Protein AF-A0A920FW35-F1 (afdb_monomer_lite)

Secondary structure (DSSP, 8-state):
--EEEE-TTS-EEEE--HHHHTT--TT-EEEEEEEEEEE-SS-EEEEEEEEEEEP-PPPPBPPP--B---TT-EEEE-TT-B---TTTS---STT-BSEETTEE-SS---B-SS----EEEEEEESSSTT-S-B--TTSEEE-SS-EEEE-TTS-EEEE--STTTTTPPTT------EEEEEE---

Structure (mmCIF, N/CA/C/O backbone):
data_AF-A0A920FW35-F1
#
_entry.id   AF-A0A920FW35-F1
#
loop_
_atom_site.group_PDB
_atom_site.id
_atom_site.type_symbol
_atom_site.label_atom_id
_atom_site.label_alt_id
_atom_site.label_comp_id
_atom_site.label_asym_id
_atom_site.label_entity_id
_atom_site.label_seq_id
_atom_site.pdbx_PDB_ins_code
_atom_site.Cartn_x
_atom_site.Cartn_y
_atom_site.Cartn_z
_atom_site.occupancy
_atom_site.B_iso_or_equiv
_atom_site.auth_seq_id
_atom_site.auth_comp_id
_atom_site.auth_asym_id
_atom_site.auth_atom_id
_atom_site.pdbx_PDB_model_num
ATOM 1 N N . MET A 1 1 ? -18.660 10.412 20.840 1.00 51.03 1 MET A N 1
ATOM 2 C CA . MET A 1 1 ? -19.575 10.617 21.997 1.00 51.03 1 MET A CA 1
ATOM 3 C C . MET A 1 1 ? -20.489 9.409 22.086 1.00 51.03 1 MET A C 1
ATOM 5 O O . MET A 1 1 ? -21.260 9.190 21.166 1.00 51.03 1 MET A O 1
ATOM 9 N N . VAL A 1 2 ? -20.385 8.623 23.153 1.00 64.25 2 VAL A N 1
ATOM 10 C CA . VAL A 1 2 ? -21.121 7.359 23.321 1.00 64.25 2 VAL A CA 1
AT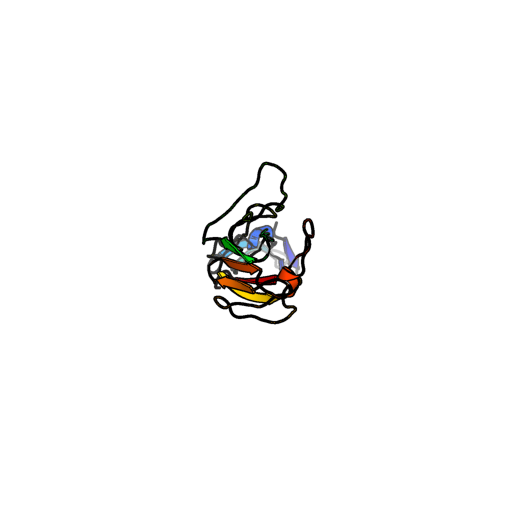OM 11 C C . VAL A 1 2 ? -22.604 7.609 23.641 1.00 64.25 2 VAL A C 1
ATOM 13 O O . VAL A 1 2 ? -22.931 8.583 24.323 1.00 64.25 2 VAL A O 1
ATOM 16 N N . HIS A 1 3 ? -23.507 6.741 23.166 1.00 70.88 3 HIS A N 1
ATOM 17 C CA . HIS A 1 3 ? -24.948 6.821 23.439 1.00 70.88 3 HIS A CA 1
ATOM 18 C C . HIS A 1 3 ? -25.455 5.535 24.117 1.00 70.88 3 HIS A C 1
ATOM 20 O O . HIS A 1 3 ? -25.378 4.452 23.538 1.00 70.88 3 HIS A O 1
ATOM 26 N N . LEU A 1 4 ? -26.007 5.663 25.331 1.00 79.19 4 LEU A N 1
ATOM 27 C CA . LEU A 1 4 ? -26.740 4.601 26.029 1.00 79.19 4 LEU A CA 1
ATOM 28 C C . LEU A 1 4 ? -28.224 4.970 26.086 1.00 79.19 4 LEU A C 1
ATOM 30 O O . LEU A 1 4 ? -28.582 6.033 26.590 1.00 79.19 4 LEU A O 1
ATOM 34 N N . THR A 1 5 ? -29.088 4.060 25.641 1.00 78.88 5 THR A N 1
ATOM 35 C CA . THR A 1 5 ? -30.530 4.111 25.926 1.00 78.88 5 THR A CA 1
ATOM 36 C C . THR A 1 5 ? -30.897 2.921 26.801 1.00 78.88 5 THR A C 1
ATOM 38 O O . THR A 1 5 ? -30.552 1.794 26.453 1.00 78.88 5 THR A O 1
ATOM 41 N N . ILE A 1 6 ? -31.596 3.163 27.915 1.00 80.50 6 ILE A N 1
ATOM 42 C CA . ILE A 1 6 ? -32.137 2.119 28.795 1.00 80.50 6 ILE A CA 1
ATOM 43 C C . ILE A 1 6 ? -33.669 2.203 28.830 1.00 80.50 6 ILE A C 1
ATOM 45 O O . ILE A 1 6 ? -34.242 3.271 29.055 1.00 80.50 6 ILE A O 1
ATOM 49 N N . GLY A 1 7 ? -34.333 1.083 28.561 1.00 81.44 7 GLY A N 1
ATOM 50 C CA . GLY A 1 7 ? -35.778 0.920 28.640 1.00 81.44 7 GLY A CA 1
ATOM 51 C C . GLY A 1 7 ? -36.256 0.725 30.079 1.00 81.44 7 GLY A C 1
ATOM 52 O O . GLY A 1 7 ? -35.508 0.299 30.958 1.00 81.44 7 GLY A O 1
ATOM 53 N N . ALA A 1 8 ? -37.539 1.004 30.327 1.00 80.44 8 ALA A N 1
ATOM 54 C CA . ALA A 1 8 ? -38.163 0.801 31.641 1.00 80.44 8 ALA A CA 1
ATOM 55 C C . ALA A 1 8 ? -38.236 -0.683 32.063 1.00 80.44 8 ALA A C 1
ATOM 57 O O . ALA A 1 8 ? -38.451 -0.982 33.234 1.00 80.44 8 ALA A O 1
ATOM 58 N N . ASP A 1 9 ? -38.053 -1.605 31.116 1.00 84.88 9 ASP A N 1
ATOM 59 C CA . ASP A 1 9 ? -37.945 -3.051 31.324 1.00 84.88 9 ASP A CA 1
ATOM 60 C C . ASP A 1 9 ? -36.500 -3.521 31.588 1.00 84.88 9 ASP A C 1
ATOM 62 O O . ASP A 1 9 ? -36.261 -4.716 31.755 1.00 84.88 9 ASP A O 1
ATOM 66 N N . GLY A 1 10 ? -35.536 -2.594 31.630 1.00 82.00 10 GLY A N 1
ATOM 67 C CA . GLY A 1 10 ? -34.115 -2.884 31.817 1.00 82.00 10 GLY A CA 1
ATOM 68 C C . GLY A 1 10 ? -33.377 -3.296 30.541 1.00 82.00 10 GLY A C 1
ATOM 69 O O . GLY A 1 10 ? -32.178 -3.565 30.607 1.00 82.00 10 GLY A O 1
ATOM 70 N N . SER A 1 11 ? -34.046 -3.328 29.383 1.00 89.31 11 SER A N 1
ATOM 71 C CA . SER A 1 11 ? -33.358 -3.477 28.097 1.00 89.31 11 SER A CA 1
ATOM 72 C C . SER A 1 11 ? -32.442 -2.277 27.843 1.00 89.31 11 SER A C 1
ATOM 74 O O . SER A 1 11 ? -32.759 -1.157 28.241 1.00 89.31 11 SER A O 1
ATOM 76 N N . TYR A 1 12 ? -31.296 -2.480 27.192 1.00 89.38 12 TYR A N 1
ATOM 77 C CA . TYR A 1 12 ? -30.420 -1.373 26.820 1.00 89.38 12 TYR A CA 1
ATOM 78 C C . TYR A 1 12 ? -29.786 -1.572 25.449 1.00 89.38 12 TYR A C 1
ATOM 80 O O . TYR A 1 12 ? -29.559 -2.696 25.001 1.00 89.38 12 TYR A O 1
ATOM 88 N N . THR A 1 13 ? -29.474 -0.455 24.799 1.00 88.69 13 THR A N 1
ATOM 89 C CA . THR A 1 13 ? -28.655 -0.407 23.586 1.00 88.69 13 THR A CA 1
ATOM 90 C C . THR A 1 13 ? -27.461 0.496 23.840 1.00 88.69 13 THR A C 1
ATOM 92 O O . THR A 1 13 ? -27.633 1.642 24.263 1.00 88.69 13 THR A O 1
ATOM 95 N N . TYR A 1 14 ? -26.271 -0.026 23.565 1.00 87.62 14 TYR A N 1
ATOM 96 C CA . TYR A 1 14 ? -25.002 0.681 23.658 1.00 87.62 14 TYR A CA 1
ATOM 97 C C . TYR A 1 14 ? -24.331 0.659 22.287 1.00 87.62 14 TYR A C 1
ATOM 99 O O . TYR A 1 14 ? -24.278 -0.391 21.647 1.00 87.62 14 TYR A O 1
ATOM 107 N N . ALA A 1 15 ? -23.820 1.806 21.854 1.00 85.50 15 ALA A N 1
ATOM 108 C CA . ALA A 1 15 ? -22.980 1.914 20.672 1.00 85.50 15 ALA A CA 1
ATOM 109 C C . ALA A 1 15 ? -21.738 2.733 21.029 1.00 85.50 15 ALA A C 1
ATOM 111 O O . ALA A 1 15 ? -21.856 3.919 21.354 1.00 85.50 15 ALA A O 1
ATOM 112 N N . ALA A 1 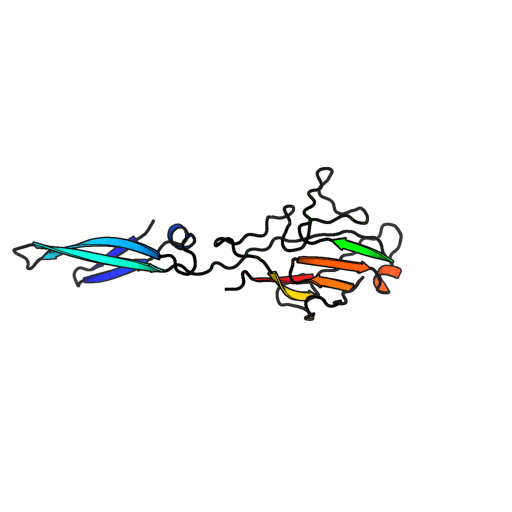16 ? -20.566 2.097 20.967 1.00 82.19 16 ALA A N 1
ATOM 113 C CA . ALA A 1 16 ? -19.301 2.818 20.958 1.00 82.19 16 ALA A CA 1
ATOM 114 C C . ALA A 1 16 ? -19.224 3.652 19.670 1.00 82.19 16 ALA A C 1
ATOM 116 O O . ALA A 1 16 ? -19.694 3.223 18.615 1.00 82.19 16 ALA A O 1
ATOM 117 N N . THR A 1 17 ? -18.672 4.861 19.757 1.00 79.44 17 THR A N 1
ATOM 118 C CA . THR A 1 17 ? -18.375 5.659 18.560 1.00 79.44 17 THR A CA 1
ATOM 119 C C . THR A 1 17 ? -16.981 5.347 18.066 1.00 79.44 17 THR A C 1
ATOM 121 O O . THR A 1 17 ? -16.091 5.232 18.902 1.00 79.44 17 THR A O 1
ATOM 124 N N . GLN A 1 18 ? -16.817 5.314 16.745 1.00 73.69 18 GLN A N 1
ATOM 125 C CA . GLN A 1 18 ? -15.555 5.051 16.054 1.00 73.69 18 GLN A CA 1
ATOM 126 C C . GLN A 1 18 ? -14.404 5.908 16.624 1.00 73.69 18 GLN A C 1
ATOM 128 O O . GLN A 1 18 ? -13.515 5.357 17.252 1.00 73.69 18 GLN A O 1
ATOM 133 N N . ASP A 1 19 ? -14.564 7.237 16.703 1.00 78.00 19 ASP A N 1
ATOM 134 C CA . ASP A 1 19 ? -13.573 8.155 17.313 1.00 78.00 19 ASP A CA 1
ATOM 135 C C . ASP A 1 19 ? -13.090 7.806 18.741 1.00 78.00 19 ASP A C 1
ATOM 137 O O . ASP A 1 19 ? -12.066 8.312 19.190 1.00 78.00 19 ASP A O 1
ATOM 141 N N . ALA A 1 20 ? -13.877 7.050 19.516 1.00 76.62 20 ALA A N 1
ATOM 142 C CA . ALA A 1 20 ? -13.532 6.659 20.886 1.00 76.62 20 ALA A CA 1
ATOM 143 C C . ALA A 1 20 ? -13.032 5.210 20.991 1.00 76.62 20 ALA A C 1
ATOM 145 O O . ALA A 1 20 ? -12.557 4.828 22.058 1.00 76.62 20 ALA A O 1
ATOM 146 N N . ALA A 1 21 ? -13.208 4.418 19.934 1.00 80.31 21 ALA A N 1
ATOM 147 C CA . ALA A 1 21 ? -12.809 3.021 19.860 1.00 80.31 21 ALA A CA 1
ATOM 148 C C . ALA A 1 21 ? -11.552 2.830 19.000 1.00 80.31 21 ALA A C 1
ATOM 150 O O . ALA A 1 21 ? -10.732 2.021 19.399 1.00 80.31 21 ALA A O 1
ATOM 151 N N . ASP A 1 22 ? -11.383 3.594 17.915 1.00 82.38 22 ASP A N 1
ATOM 152 C CA . ASP A 1 22 ? -10.201 3.535 17.034 1.00 82.38 22 ASP A CA 1
ATOM 153 C C . ASP A 1 22 ? -8.880 3.775 17.782 1.00 82.38 22 ASP A C 1
ATOM 155 O O . ASP A 1 22 ? -7.899 3.125 17.479 1.00 82.38 22 ASP A O 1
ATOM 159 N N . PRO A 1 23 ? -8.795 4.642 18.813 1.00 84.31 23 PRO A N 1
ATOM 160 C CA . PRO A 1 23 ? -7.545 4.777 19.562 1.00 84.31 23 PRO A CA 1
ATOM 161 C C . PRO A 1 23 ? -7.252 3.618 20.529 1.00 84.31 23 PRO A C 1
ATOM 163 O O . PRO A 1 23 ? -6.397 3.799 21.391 1.00 84.31 23 PRO A O 1
ATOM 166 N N . LEU A 1 24 ? -8.049 2.540 20.533 1.00 89.81 24 LEU A N 1
ATOM 167 C CA . LEU A 1 24 ? -7.845 1.390 21.413 1.00 89.81 24 LEU A CA 1
ATOM 168 C C . LEU A 1 24 ? -7.244 0.238 20.615 1.00 89.81 24 LEU A C 1
ATOM 170 O O . LEU A 1 24 ? -7.971 -0.507 19.953 1.00 89.81 24 LEU A O 1
ATOM 174 N N . ASP A 1 25 ? -5.952 0.030 20.814 1.00 89.56 25 ASP A N 1
ATOM 175 C CA . ASP A 1 25 ? -5.205 -1.008 20.114 1.00 89.56 25 ASP A CA 1
ATOM 176 C C . ASP A 1 25 ? -5.514 -2.410 20.676 1.00 89.56 25 ASP A C 1
ATOM 178 O O . ASP A 1 25 ? -6.147 -2.594 21.732 1.00 89.56 25 ASP A O 1
ATOM 182 N N . VAL A 1 26 ? -5.028 -3.461 20.008 1.00 87.94 26 VAL A N 1
ATOM 183 C CA . VAL A 1 26 ? -5.178 -4.843 20.496 1.00 87.94 26 VAL A CA 1
ATOM 184 C C . VAL A 1 26 ? -4.641 -5.000 21.923 1.00 87.94 26 VAL A C 1
ATOM 186 O O . VAL A 1 26 ? -3.455 -4.860 22.214 1.00 87.94 26 VAL A O 1
ATOM 189 N N . GLY A 1 27 ? -5.529 -5.410 22.830 1.00 87.31 27 GLY A N 1
ATOM 190 C CA . GLY A 1 27 ? -5.200 -5.620 24.243 1.00 87.31 27 GLY A CA 1
ATOM 191 C C . GLY A 1 27 ? -5.427 -4.390 25.121 1.00 87.31 27 GLY A C 1
ATOM 192 O O . GLY A 1 27 ? -5.398 -4.516 26.350 1.00 87.31 27 GLY A O 1
ATOM 193 N N . GLU A 1 28 ? -5.738 -3.242 24.526 1.00 91.19 28 GLU A N 1
ATOM 194 C CA . GLU A 1 28 ? -6.250 -2.089 25.245 1.00 91.19 28 GLU A CA 1
ATOM 195 C C . GLU A 1 28 ? -7.747 -2.223 25.535 1.00 91.19 28 GLU A C 1
ATOM 197 O O . GLU A 1 28 ? -8.482 -3.041 24.967 1.00 91.19 28 GLU A O 1
ATOM 202 N N . SER A 1 29 ? -8.217 -1.440 26.504 1.00 91.81 29 SER A N 1
ATOM 203 C CA . SER A 1 29 ? -9.645 -1.347 26.776 1.00 91.81 29 SER A CA 1
ATOM 204 C C . SER A 1 29 ? -10.013 -0.020 27.416 1.00 91.81 29 SER A C 1
ATOM 206 O O . SER A 1 29 ? -9.278 0.527 28.240 1.00 91.81 29 SER A O 1
ATOM 208 N N . ALA A 1 30 ? -11.210 0.450 27.089 1.00 91.56 30 ALA A N 1
ATOM 209 C CA . ALA A 1 30 ? -11.870 1.541 27.784 1.00 91.56 30 ALA A CA 1
ATOM 210 C C . ALA A 1 30 ? -13.083 1.009 28.547 1.00 91.56 30 ALA A C 1
ATOM 212 O O . ALA A 1 30 ? -13.598 -0.080 28.291 1.00 91.56 30 ALA A O 1
ATOM 213 N N . THR A 1 31 ? -13.549 1.770 29.531 1.00 91.12 31 THR A N 1
ATOM 214 C CA . THR A 1 31 ? -14.746 1.408 30.286 1.00 91.12 31 THR A CA 1
ATOM 215 C C . THR A 1 31 ? -15.675 2.597 30.403 1.00 91.12 31 THR A C 1
ATOM 217 O O . THR A 1 31 ? -15.282 3.645 30.911 1.00 91.12 31 THR A O 1
ATOM 220 N N . ASP A 1 32 ? -16.931 2.381 30.030 1.00 89.94 32 ASP A N 1
ATOM 221 C CA . ASP A 1 32 ? -18.022 3.295 30.327 1.00 89.94 32 ASP A CA 1
ATOM 222 C C . ASP A 1 32 ? -18.817 2.798 31.532 1.00 89.94 32 ASP A C 1
ATOM 224 O O . ASP A 1 32 ? -19.163 1.617 31.646 1.00 89.94 32 ASP A O 1
ATOM 228 N N . VAL A 1 33 ? -19.134 3.719 32.442 1.00 90.75 33 VAL A N 1
ATOM 229 C CA . VAL A 1 33 ? -19.915 3.426 33.646 1.00 90.75 33 VAL A CA 1
ATOM 230 C C . VAL A 1 33 ? -21.162 4.291 33.663 1.00 90.75 33 VAL A C 1
ATOM 232 O O . VAL A 1 33 ? -21.095 5.517 33.736 1.00 90.75 33 VAL A O 1
ATOM 235 N N . PHE A 1 34 ? -22.313 3.632 33.662 1.00 89.25 34 PHE A N 1
ATOM 236 C CA . PHE A 1 34 ? -23.617 4.272 33.720 1.00 89.25 34 PHE A CA 1
ATOM 237 C C . PHE A 1 34 ? -24.305 3.928 35.035 1.00 89.25 34 PHE A C 1
ATOM 239 O O . PHE A 1 34 ? -24.352 2.768 35.441 1.00 89.25 34 PHE A O 1
ATOM 246 N N . VAL A 1 35 ? -24.869 4.929 35.706 1.00 90.69 35 VAL A N 1
ATOM 247 C CA . VAL A 1 35 ? -25.686 4.723 36.907 1.00 90.69 35 VAL A CA 1
ATOM 248 C C . VAL A 1 35 ? -27.151 4.713 36.491 1.00 90.69 35 VAL A C 1
ATOM 250 O O . VAL A 1 35 ? -27.618 5.669 35.876 1.00 90.69 35 VAL A O 1
ATOM 253 N N . TYR A 1 36 ? -27.882 3.657 36.844 1.00 88.44 36 TYR A N 1
ATOM 254 C CA . TYR A 1 36 ? -29.325 3.568 36.623 1.00 88.44 36 TYR A CA 1
ATOM 255 C C . TYR A 1 36 ? -30.079 3.464 37.949 1.00 88.44 36 TYR A C 1
ATOM 257 O O . TYR A 1 36 ? -29.526 3.074 38.980 1.00 88.44 36 TYR A O 1
ATOM 265 N N . THR A 1 37 ? -31.355 3.848 37.927 1.00 90.69 37 THR A N 1
ATOM 266 C CA . THR A 1 37 ? -32.244 3.837 39.093 1.00 90.69 37 THR A CA 1
ATOM 267 C C . THR A 1 37 ? -33.320 2.773 38.918 1.00 90.69 37 THR A C 1
ATOM 269 O O . THR A 1 37 ? -34.024 2.756 37.913 1.00 90.69 37 THR A O 1
ATOM 272 N N . LEU A 1 38 ? -33.468 1.906 39.916 1.00 89.88 38 LEU A N 1
ATOM 273 C CA . LEU A 1 38 ? -34.565 0.951 40.049 1.00 89.88 38 LEU A CA 1
ATOM 274 C C . LEU A 1 38 ? -35.628 1.533 40.981 1.00 89.88 38 LEU A C 1
ATOM 276 O O . LEU A 1 38 ? -35.286 2.192 41.963 1.00 89.88 38 LEU A O 1
ATOM 280 N N . SER A 1 39 ? -36.903 1.257 40.711 1.00 90.94 39 SER A N 1
ATOM 281 C CA . SER A 1 39 ? -38.011 1.624 41.594 1.00 90.94 39 SER A CA 1
ATOM 282 C C . SER A 1 39 ? -39.047 0.511 41.678 1.00 90.94 39 SER A C 1
ATOM 284 O O . SER A 1 39 ? -39.348 -0.126 40.673 1.00 90.94 39 SER A O 1
ATOM 286 N N . ASP A 1 40 ? -39.626 0.322 42.862 1.00 91.56 40 ASP A N 1
ATOM 287 C CA . ASP A 1 40 ? -40.807 -0.527 43.075 1.00 91.56 40 ASP A CA 1
ATOM 288 C C . ASP A 1 40 ? -42.127 0.275 43.071 1.00 91.56 40 ASP A C 1
ATOM 290 O O . ASP A 1 40 ? -43.184 -0.245 43.425 1.00 91.56 40 ASP A O 1
ATOM 294 N N . GLY A 1 41 ? -42.070 1.557 42.687 1.00 90.50 41 GLY A N 1
ATOM 295 C CA . GLY A 1 41 ? -43.192 2.496 42.741 1.00 90.50 41 GLY A CA 1
ATOM 296 C C . GLY A 1 41 ? -43.336 3.242 44.072 1.00 90.50 41 GLY A C 1
ATOM 297 O O . GLY A 1 41 ? -44.163 4.148 44.164 1.00 90.50 41 GLY A O 1
ATOM 298 N N . THR A 1 42 ? -42.534 2.910 45.089 1.00 93.94 42 THR A N 1
ATOM 299 C CA . THR A 1 42 ? -42.542 3.575 46.405 1.00 93.94 42 THR A CA 1
ATOM 300 C C . THR A 1 42 ? -41.153 4.017 46.859 1.00 93.94 42 THR A C 1
ATOM 302 O O . THR A 1 42 ? -40.994 5.133 47.351 1.00 93.94 42 THR A O 1
ATOM 305 N N . ALA A 1 43 ? -40.142 3.178 46.650 1.00 94.50 43 ALA A N 1
ATOM 306 C CA . ALA A 1 43 ? -38.743 3.449 46.927 1.00 94.50 43 ALA A CA 1
ATOM 307 C C . ALA A 1 43 ? -37.917 3.391 45.635 1.00 94.50 43 ALA A C 1
ATOM 309 O O . ALA A 1 43 ? -38.344 2.847 44.610 1.00 94.50 43 ALA A O 1
ATOM 310 N N . THR A 1 44 ? -36.714 3.960 45.686 1.00 95.31 44 THR A N 1
ATOM 311 C CA . THR A 1 44 ? -35.726 3.885 44.606 1.00 95.31 44 THR A CA 1
ATOM 312 C C . THR A 1 44 ? -34.378 3.432 45.142 1.00 95.31 44 THR A C 1
ATOM 314 O O . THR A 1 44 ? -34.002 3.798 46.254 1.00 95.31 44 THR A O 1
ATOM 317 N N . THR A 1 45 ? -33.618 2.706 44.329 1.00 95.56 45 THR A N 1
ATOM 318 C CA . THR A 1 45 ? -32.203 2.398 44.579 1.00 95.56 45 THR A CA 1
ATOM 319 C C . THR A 1 45 ? -31.404 2.554 43.289 1.00 95.56 45 THR A C 1
ATOM 321 O O . THR A 1 45 ? -31.993 2.582 42.209 1.00 95.56 45 THR A O 1
ATOM 324 N N . THR A 1 46 ? -30.082 2.675 43.371 1.00 94.44 46 THR A N 1
ATOM 325 C CA . THR A 1 46 ? -29.215 2.790 42.191 1.00 94.44 46 THR A CA 1
ATOM 326 C C . THR A 1 46 ? -28.281 1.597 42.048 1.00 94.44 46 THR A C 1
ATOM 328 O O . THR A 1 46 ? -27.910 0.952 43.028 1.00 94.44 46 THR A O 1
ATOM 331 N N . ALA A 1 47 ? -27.898 1.310 40.807 1.00 92.19 47 ALA A N 1
ATOM 332 C CA . ALA A 1 47 ? -26.883 0.325 40.457 1.00 92.19 47 ALA A CA 1
ATOM 333 C C . ALA A 1 47 ? -26.079 0.809 39.240 1.00 92.19 47 ALA A C 1
ATOM 335 O O . ALA A 1 47 ? -26.454 1.780 38.577 1.00 92.19 47 ALA A O 1
ATOM 336 N N . THR A 1 48 ? -24.950 0.155 38.969 1.00 93.38 48 THR A N 1
ATOM 337 C CA . THR A 1 48 ? -24.046 0.507 37.868 1.00 93.38 48 THR A CA 1
ATOM 338 C C . THR A 1 48 ? -24.130 -0.511 36.738 1.00 93.38 48 THR A C 1
ATOM 340 O O . THR A 1 48 ? -24.092 -1.716 36.983 1.00 93.38 48 THR A O 1
ATOM 343 N N . LEU A 1 49 ? -24.200 -0.021 35.503 1.00 90.38 49 LEU A N 1
ATOM 344 C CA . LEU A 1 49 ? -23.933 -0.771 34.283 1.00 90.38 49 LEU A CA 1
ATOM 345 C C . LEU A 1 49 ? -22.534 -0.385 33.798 1.00 90.38 49 LEU A C 1
ATOM 347 O O . LEU A 1 49 ? -22.293 0.770 33.453 1.00 90.38 49 LEU A O 1
ATOM 351 N N . THR A 1 50 ? -21.626 -1.353 33.801 1.00 92.31 50 THR A N 1
ATOM 352 C CA . THR A 1 50 ? -20.256 -1.196 33.310 1.00 92.31 50 THR A CA 1
ATOM 353 C C . THR A 1 50 ? -20.158 -1.855 31.943 1.00 92.31 50 THR A C 1
ATOM 355 O O . THR A 1 50 ? -20.456 -3.042 31.818 1.00 92.31 50 THR A O 1
ATOM 358 N N . ILE A 1 51 ? -19.748 -1.092 30.935 1.00 90.81 51 ILE A N 1
ATOM 359 C CA . ILE A 1 51 ? -19.461 -1.593 29.593 1.00 90.81 51 ILE A CA 1
ATOM 360 C C . ILE A 1 51 ? -17.958 -1.492 29.372 1.00 90.81 51 ILE A C 1
ATOM 362 O O . ILE A 1 51 ? -17.398 -0.406 29.483 1.00 90.81 51 ILE A O 1
ATOM 366 N N . THR A 1 52 ? -17.316 -2.618 29.070 1.00 91.25 52 THR A N 1
ATOM 367 C CA . THR A 1 52 ? -15.905 -2.660 28.675 1.00 91.25 52 THR A CA 1
ATOM 368 C C . THR A 1 52 ? -15.827 -2.707 27.157 1.00 91.25 52 THR A C 1
ATOM 370 O O . THR A 1 52 ? -16.384 -3.612 26.536 1.00 91.25 52 THR A O 1
ATOM 373 N N . ILE A 1 53 ? -15.150 -1.722 26.582 1.00 91.94 53 ILE A N 1
ATOM 374 C CA . ILE A 1 53 ? -14.828 -1.629 25.165 1.00 91.94 53 ILE A CA 1
ATOM 375 C C . ILE A 1 53 ? -13.441 -2.237 25.016 1.00 91.94 53 ILE A C 1
ATOM 377 O O . ILE A 1 53 ? -12.517 -1.807 25.703 1.00 91.94 53 ILE A O 1
ATOM 381 N N . LEU A 1 54 ? -13.316 -3.264 24.183 1.00 90.25 54 LEU A N 1
ATOM 382 C CA . LEU A 1 54 ? -12.034 -3.892 23.878 1.00 90.25 54 LEU A CA 1
ATOM 383 C C . LEU A 1 54 ? -11.482 -3.262 22.608 1.00 90.25 54 LEU A C 1
ATOM 385 O O . LEU A 1 54 ? -12.247 -3.079 21.659 1.00 90.25 54 LEU A O 1
ATOM 389 N N . GLY A 1 55 ? -10.192 -2.956 22.625 1.00 90.62 55 GLY A N 1
ATOM 390 C CA . GLY A 1 55 ? -9.476 -2.513 21.444 1.00 90.62 55 GLY A CA 1
ATOM 391 C C . GLY A 1 55 ? -9.318 -3.619 20.407 1.00 90.62 55 GLY A C 1
ATOM 392 O O . GLY A 1 55 ? -9.409 -4.817 20.721 1.00 90.62 55 GLY A O 1
ATOM 393 N N . ALA A 1 56 ? -9.132 -3.205 19.163 1.00 89.88 56 ALA A N 1
ATOM 394 C CA . ALA A 1 56 ? -8.967 -4.063 18.003 1.00 89.88 56 ALA A CA 1
ATOM 395 C C . ALA A 1 56 ? -7.994 -3.394 17.035 1.00 89.88 56 ALA A C 1
ATOM 397 O O . ALA A 1 56 ? -7.970 -2.178 16.968 1.00 89.88 56 ALA A O 1
ATOM 398 N N . ASN A 1 57 ? -7.254 -4.205 16.284 1.00 91.31 57 ASN A N 1
ATOM 399 C CA . ASN A 1 57 ? -6.303 -3.721 15.291 1.00 91.31 57 ASN A CA 1
ATOM 400 C C . ASN A 1 57 ? -7.018 -2.955 14.175 1.00 91.31 57 ASN A C 1
ATOM 402 O O . ASN A 1 57 ? -7.957 -3.499 13.570 1.00 91.31 57 ASN A O 1
ATOM 406 N N . ASP A 1 58 ? -6.525 -1.769 13.850 1.00 91.00 58 ASP A N 1
ATOM 407 C CA . ASP A 1 58 ? -6.933 -1.005 12.684 1.00 91.00 58 ASP A CA 1
ATOM 408 C C . ASP A 1 58 ? -6.067 -1.363 11.476 1.00 91.00 58 ASP A C 1
ATOM 410 O O . ASP A 1 58 ? -4.870 -1.572 11.572 1.00 91.00 58 ASP A O 1
ATOM 414 N N . ALA A 1 59 ? -6.688 -1.482 10.303 1.00 90.69 59 ALA A N 1
ATOM 415 C CA . ALA A 1 59 ? -5.945 -1.828 9.095 1.00 90.69 59 ALA A CA 1
ATOM 416 C C . ALA A 1 59 ? -5.106 -0.636 8.597 1.00 90.69 59 ALA A C 1
ATOM 418 O O . ALA A 1 59 ? -5.585 0.506 8.640 1.00 90.69 59 ALA A O 1
ATOM 419 N N . PRO A 1 60 ? -3.937 -0.884 7.981 1.00 93.56 60 PRO A N 1
ATOM 420 C CA . PRO A 1 60 ? -3.095 0.181 7.475 1.00 93.56 60 PRO A CA 1
ATOM 421 C C . PRO A 1 60 ? -3.729 0.875 6.268 1.00 93.56 60 PRO A C 1
ATOM 423 O O . PRO A 1 60 ? -4.451 0.280 5.460 1.00 93.56 60 PRO A O 1
ATOM 426 N N . VAL A 1 61 ? -3.391 2.150 6.100 1.00 91.81 61 VAL A N 1
ATOM 427 C CA . VAL A 1 61 ? -3.795 2.985 4.968 1.00 91.81 61 VAL A CA 1
ATOM 428 C C . VAL A 1 61 ? -2.555 3.344 4.163 1.00 91.81 61 VAL A C 1
ATOM 430 O O . VAL A 1 61 ? -1.722 4.122 4.621 1.00 91.81 61 VAL A O 1
ATOM 433 N N . ALA A 1 62 ? -2.452 2.792 2.954 1.00 92.44 62 ALA A N 1
ATOM 434 C CA . ALA A 1 62 ? -1.353 3.072 2.035 1.00 92.44 62 ALA A CA 1
ATOM 435 C C . ALA A 1 62 ? -1.622 4.308 1.159 1.00 92.44 62 ALA A C 1
ATOM 437 O O . ALA A 1 62 ? -2.768 4.607 0.801 1.00 92.44 62 ALA A O 1
ATOM 438 N N . ALA A 1 63 ? -0.554 4.997 0.772 1.00 92.06 63 ALA A N 1
ATOM 439 C CA . ALA A 1 63 ? -0.560 6.059 -0.227 1.00 92.06 63 ALA A CA 1
ATOM 440 C C . ALA A 1 63 ? -0.032 5.544 -1.579 1.00 92.06 63 ALA A C 1
ATOM 442 O O . ALA A 1 63 ? 0.557 4.477 -1.668 1.00 92.06 63 ALA A O 1
ATOM 443 N N . ASN A 1 64 ? -0.288 6.279 -2.666 1.00 93.12 64 ASN A N 1
ATOM 444 C CA . ASN A 1 64 ? 0.186 5.885 -3.996 1.00 93.12 64 ASN A CA 1
ATOM 445 C C . ASN A 1 64 ? 1.614 6.375 -4.255 1.00 93.12 64 ASN A C 1
ATOM 447 O O . ASN A 1 64 ? 1.913 7.557 -4.034 1.00 93.12 64 ASN A O 1
ATOM 451 N N . ASP A 1 65 ? 2.399 5.519 -4.907 1.00 93.94 65 ASP A N 1
ATOM 452 C CA . ASP A 1 65 ? 3.782 5.788 -5.295 1.00 93.94 65 ASP A CA 1
ATOM 453 C C . ASP A 1 65 ? 4.008 5.952 -6.791 1.00 93.94 65 ASP A C 1
ATOM 455 O O . ASP A 1 65 ? 3.279 5.431 -7.638 1.00 93.94 65 ASP A O 1
ATOM 459 N N . TYR A 1 66 ? 5.067 6.694 -7.107 1.00 92.88 66 TYR A N 1
ATOM 460 C CA . TYR A 1 66 ? 5.441 7.066 -8.460 1.00 92.88 66 TYR A CA 1
ATOM 461 C C . TYR A 1 66 ? 6.955 6.994 -8.632 1.00 92.88 66 TYR A C 1
ATOM 463 O O . TYR A 1 66 ? 7.724 7.306 -7.723 1.00 92.88 66 TYR A O 1
ATOM 471 N N . GLY A 1 67 ? 7.377 6.636 -9.840 1.00 93.25 67 GLY A N 1
ATOM 472 C CA . GLY A 1 67 ? 8.767 6.671 -10.265 1.00 93.25 67 GLY A CA 1
ATOM 473 C C . GLY A 1 67 ? 8.868 6.906 -11.766 1.00 93.25 67 GLY A C 1
ATOM 474 O O . GLY A 1 67 ? 7.969 6.524 -12.518 1.00 93.25 67 GLY A O 1
ATOM 475 N N . ALA A 1 68 ? 9.955 7.539 -12.193 1.00 93.50 68 ALA A N 1
ATOM 476 C CA . ALA A 1 68 ? 10.259 7.815 -13.590 1.00 93.50 68 ALA A CA 1
ATOM 477 C C . ALA A 1 68 ? 11.671 7.337 -13.932 1.00 93.50 68 ALA A C 1
ATOM 479 O O . ALA A 1 68 ? 12.621 7.483 -13.163 1.00 93.50 68 ALA A O 1
ATOM 480 N N . ILE A 1 69 ? 11.809 6.714 -15.096 1.00 95.12 69 ILE A N 1
ATOM 481 C CA . ILE A 1 69 ? 13.053 6.113 -15.571 1.00 95.12 69 ILE A CA 1
ATOM 482 C C . ILE A 1 69 ? 12.994 6.045 -17.095 1.00 95.12 69 ILE A C 1
ATOM 484 O O . ILE A 1 69 ? 11.919 5.851 -17.664 1.00 95.12 69 ILE A O 1
ATOM 488 N N . ASN A 1 70 ? 14.136 6.200 -17.755 1.00 95.62 70 ASN A N 1
ATOM 489 C CA . ASN A 1 70 ? 14.217 5.960 -19.193 1.00 95.62 70 ASN A CA 1
ATOM 490 C C . ASN A 1 70 ? 14.106 4.458 -19.513 1.00 95.62 70 ASN A C 1
ATOM 492 O O . ASN A 1 70 ? 14.348 3.606 -18.653 1.00 95.62 70 ASN A O 1
ATOM 496 N N . GLU A 1 71 ? 13.794 4.133 -20.769 1.00 95.88 71 GLU A N 1
ATOM 497 C CA . GLU A 1 71 ? 14.009 2.784 -21.308 1.00 95.88 71 GLU A CA 1
ATOM 498 C C . GLU A 1 71 ? 15.465 2.328 -21.099 1.00 95.88 71 GLU A C 1
ATOM 500 O O . GLU A 1 71 ? 16.372 3.153 -20.943 1.00 95.88 71 GLU A O 1
ATOM 505 N N . ASP A 1 72 ? 15.682 1.013 -21.033 1.00 96.06 72 ASP A N 1
ATOM 506 C CA . ASP A 1 72 ? 16.979 0.369 -20.776 1.00 96.06 72 ASP A CA 1
ATOM 507 C C . ASP A 1 72 ? 17.654 0.726 -19.438 1.00 96.06 72 ASP A C 1
ATOM 509 O O . ASP A 1 72 ? 18.756 0.255 -19.135 1.00 96.06 72 ASP A O 1
ATOM 513 N N . ALA A 1 73 ? 17.007 1.534 -18.599 1.00 97.19 73 ALA A N 1
ATOM 514 C CA . ALA A 1 73 ? 17.528 1.936 -17.306 1.00 97.19 73 ALA A CA 1
ATOM 515 C C . ALA A 1 73 ? 16.861 1.181 -16.146 1.00 97.19 73 ALA A C 1
ATOM 517 O O . ALA A 1 73 ? 15.886 0.435 -16.282 1.00 97.19 73 ALA A O 1
ATOM 518 N N . THR A 1 74 ? 17.472 1.328 -14.973 1.00 98.19 74 THR A N 1
ATOM 519 C CA . THR A 1 74 ? 17.029 0.714 -13.722 1.00 98.19 74 THR A CA 1
ATOM 520 C C . THR A 1 74 ? 16.789 1.804 -12.693 1.00 98.19 74 THR A C 1
ATOM 522 O O . THR A 1 74 ? 17.696 2.582 -12.398 1.00 98.19 74 THR A O 1
ATOM 525 N N . LEU A 1 75 ? 15.584 1.828 -12.135 1.00 97.38 75 LEU A N 1
ATOM 526 C CA . LEU A 1 75 ? 15.248 2.607 -10.955 1.00 97.38 75 LEU A CA 1
ATOM 527 C C . LEU A 1 75 ? 15.397 1.706 -9.730 1.00 97.38 75 LEU A C 1
ATOM 529 O O . LEU A 1 75 ? 14.793 0.636 -9.681 1.00 97.38 75 LEU A O 1
ATOM 533 N N . THR A 1 76 ? 16.180 2.146 -8.752 1.00 97.75 76 THR A N 1
ATOM 534 C CA . THR A 1 76 ? 16.355 1.457 -7.470 1.00 97.75 76 THR A CA 1
ATOM 535 C C . THR A 1 76 ? 15.980 2.421 -6.367 1.00 97.75 76 THR A C 1
ATOM 537 O O . THR A 1 76 ? 16.571 3.495 -6.282 1.00 97.75 76 THR A O 1
ATOM 540 N N . VAL A 1 77 ? 15.041 2.012 -5.524 1.00 96.88 77 VAL A N 1
ATOM 541 C CA . VAL A 1 77 ? 14.596 2.778 -4.365 1.00 96.88 77 VAL A CA 1
ATOM 542 C C . VAL A 1 77 ? 14.866 1.954 -3.117 1.00 96.88 77 VAL A C 1
ATOM 544 O O . VAL A 1 77 ? 14.454 0.792 -3.026 1.00 96.88 77 VAL A O 1
ATOM 547 N N . ALA A 1 78 ? 15.637 2.528 -2.200 1.00 97.19 78 ALA A N 1
ATOM 548 C CA . ALA A 1 78 ? 16.057 1.865 -0.980 1.00 97.19 78 ALA A CA 1
ATOM 549 C C . ALA A 1 78 ? 14.968 1.924 0.096 1.00 97.19 78 ALA A C 1
ATOM 551 O O . ALA A 1 78 ? 14.065 2.749 0.059 1.00 97.19 78 ALA A O 1
ATOM 552 N N . ASP A 1 79 ? 15.089 1.024 1.066 1.00 95.94 79 ASP A N 1
ATOM 553 C CA . ASP A 1 79 ? 14.268 1.015 2.276 1.00 95.94 79 ASP A CA 1
ATOM 554 C C . ASP A 1 79 ? 14.477 2.309 3.072 1.00 95.94 79 ASP A C 1
ATOM 556 O O . ASP A 1 79 ? 15.617 2.679 3.382 1.00 95.94 79 ASP A O 1
ATOM 560 N N . GLY A 1 80 ? 13.381 2.992 3.384 1.00 92.88 80 GLY A N 1
ATOM 561 C CA . GLY A 1 80 ? 13.362 4.270 4.075 1.00 92.88 80 GLY A CA 1
ATOM 562 C C . GLY A 1 80 ? 13.497 5.490 3.161 1.00 92.88 80 GLY A C 1
ATOM 563 O O . GLY A 1 80 ? 13.506 6.614 3.674 1.00 92.88 80 GLY A O 1
ATOM 564 N N . ASP A 1 81 ? 13.615 5.308 1.842 1.00 93.69 81 ASP A N 1
ATOM 565 C CA . ASP A 1 81 ? 13.672 6.433 0.912 1.00 93.69 81 ASP A CA 1
ATOM 566 C C . ASP A 1 81 ? 12.329 7.162 0.884 1.00 93.69 81 ASP A C 1
ATOM 568 O O . ASP A 1 81 ? 11.281 6.559 0.694 1.00 93.69 81 ASP A O 1
ATOM 572 N N . ASN A 1 82 ? 12.376 8.488 0.999 1.00 89.44 82 ASN A N 1
ATOM 573 C CA . ASN A 1 82 ? 11.214 9.362 0.892 1.00 89.44 82 ASN A CA 1
ATOM 574 C C . ASN A 1 82 ? 11.654 10.648 0.202 1.00 89.44 82 ASN A C 1
ATOM 576 O O . ASN A 1 82 ? 12.467 11.411 0.735 1.00 89.44 82 ASN A O 1
ATOM 580 N N . GLN A 1 83 ? 11.177 10.859 -1.021 1.00 79.31 83 GLN A N 1
ATOM 581 C CA . GLN A 1 83 ? 11.633 11.963 -1.856 1.00 79.31 83 GLN A CA 1
ATOM 582 C C . GLN A 1 83 ? 10.474 12.890 -2.209 1.00 79.31 83 GLN A C 1
ATOM 584 O O . GLN A 1 83 ? 9.609 12.590 -3.030 1.00 79.31 83 GLN A O 1
ATOM 589 N N . TYR A 1 84 ? 10.505 14.076 -1.599 1.00 64.06 84 TYR A N 1
ATOM 590 C CA . TYR A 1 84 ? 9.581 15.165 -1.884 1.00 64.06 84 TYR A CA 1
ATOM 591 C C . TYR A 1 84 ? 10.200 16.142 -2.893 1.00 64.06 84 TYR A C 1
ATOM 593 O O . TYR A 1 84 ? 11.048 16.973 -2.545 1.00 64.06 84 TYR A O 1
ATOM 601 N N . PHE A 1 85 ? 9.771 16.081 -4.155 1.00 69.19 85 PHE A N 1
ATOM 602 C CA . PHE A 1 85 ? 10.206 17.052 -5.160 1.00 69.19 85 PHE A CA 1
ATOM 603 C C . PHE A 1 85 ? 9.478 18.392 -4.987 1.00 69.19 85 PHE A C 1
ATOM 605 O O . PHE A 1 85 ? 8.274 18.520 -5.199 1.00 69.19 85 PHE A O 1
ATOM 612 N N . THR A 1 86 ? 10.245 19.432 -4.648 1.00 54.72 86 THR A N 1
ATOM 613 C CA . THR A 1 86 ? 9.745 20.803 -4.431 1.00 54.72 86 THR A CA 1
ATOM 614 C C . THR A 1 86 ? 9.632 21.631 -5.714 1.00 54.72 86 THR A C 1
ATOM 616 O O . THR A 1 86 ? 9.031 22.703 -5.685 1.00 54.72 86 THR A O 1
ATOM 619 N N . ALA A 1 87 ? 10.196 21.167 -6.836 1.00 56.12 87 ALA A N 1
ATOM 620 C CA . ALA A 1 87 ? 10.346 22.012 -8.018 1.00 56.12 87 ALA A CA 1
ATOM 621 C C . ALA A 1 87 ? 9.086 22.075 -8.891 1.00 56.12 87 ALA A C 1
ATOM 623 O O . ALA A 1 87 ? 8.760 23.170 -9.324 1.00 56.12 87 ALA A O 1
ATOM 624 N N . ASN A 1 88 ? 8.362 20.967 -9.113 1.00 58.88 88 ASN A N 1
ATOM 625 C CA . ASN A 1 88 ? 7.136 20.959 -9.935 1.00 58.88 88 ASN A CA 1
ATOM 626 C C . ASN A 1 88 ? 6.156 19.799 -9.651 1.00 58.88 88 ASN A C 1
ATOM 628 O O . ASN A 1 88 ? 5.153 19.703 -10.355 1.00 58.88 88 ASN A O 1
ATOM 632 N N . GLN A 1 89 ? 6.404 18.934 -8.651 1.00 67.12 89 GLN A N 1
ATOM 633 C CA . GLN A 1 89 ? 5.581 17.738 -8.365 1.00 67.12 89 GLN A CA 1
ATOM 634 C C . GLN A 1 89 ? 5.359 16.815 -9.581 1.00 67.12 89 GLN A C 1
ATOM 636 O O . GLN A 1 89 ? 4.323 16.158 -9.687 1.00 67.12 89 GLN A O 1
ATOM 641 N N . ARG A 1 90 ? 6.302 16.793 -10.526 1.00 72.75 90 ARG A N 1
ATOM 642 C CA . ARG A 1 90 ? 6.266 15.931 -11.709 1.00 72.75 90 ARG A CA 1
ATOM 643 C C . ARG A 1 90 ? 7.427 14.950 -11.603 1.00 72.75 90 ARG A C 1
ATOM 645 O O . ARG A 1 90 ? 8.502 15.369 -11.198 1.00 72.75 90 ARG A O 1
ATOM 652 N N . TYR A 1 91 ? 7.154 13.688 -11.927 1.00 74.62 91 TYR A N 1
ATOM 653 C CA . TYR A 1 91 ? 8.153 12.649 -12.163 1.00 74.62 91 TYR A CA 1
ATOM 654 C C . TYR A 1 91 ? 8.374 12.583 -13.673 1.00 74.62 91 TYR A C 1
ATOM 656 O O . TYR A 1 91 ? 7.719 11.795 -14.357 1.00 74.62 91 TYR A O 1
ATOM 664 N N . ASP A 1 92 ? 9.152 13.520 -14.208 1.00 78.69 92 ASP A N 1
ATOM 665 C CA . ASP A 1 92 ? 9.401 13.644 -15.650 1.00 78.69 92 ASP A CA 1
ATOM 666 C C . ASP A 1 92 ? 10.875 1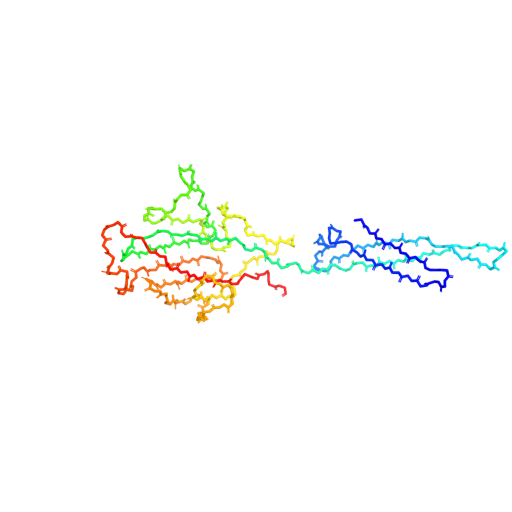3.534 -16.045 1.00 78.69 92 ASP A C 1
ATOM 668 O O . ASP A 1 92 ? 11.170 13.512 -17.241 1.00 78.69 92 ASP A O 1
ATOM 672 N N . ASP A 1 93 ? 11.765 13.333 -15.072 1.00 86.50 93 ASP A N 1
ATOM 673 C CA . ASP A 1 93 ? 13.163 13.001 -15.307 1.00 86.50 93 ASP A CA 1
ATOM 674 C C . ASP A 1 93 ? 13.510 11.575 -14.849 1.00 86.50 93 ASP A C 1
ATOM 676 O O . ASP A 1 93 ? 12.907 10.957 -13.968 1.00 86.50 93 ASP A O 1
ATOM 680 N N . THR A 1 94 ? 14.538 11.020 -15.486 1.00 90.88 94 THR A N 1
ATOM 681 C CA . THR A 1 94 ? 15.016 9.668 -15.201 1.00 90.88 94 THR A CA 1
ATOM 682 C C . THR A 1 94 ? 15.625 9.563 -13.800 1.00 90.88 94 THR A C 1
ATOM 684 O O . THR A 1 94 ? 16.538 10.306 -13.445 1.00 90.88 94 THR A O 1
ATOM 687 N N . GLY A 1 95 ? 15.192 8.564 -13.031 1.00 89.56 95 GLY A N 1
ATOM 688 C CA . GL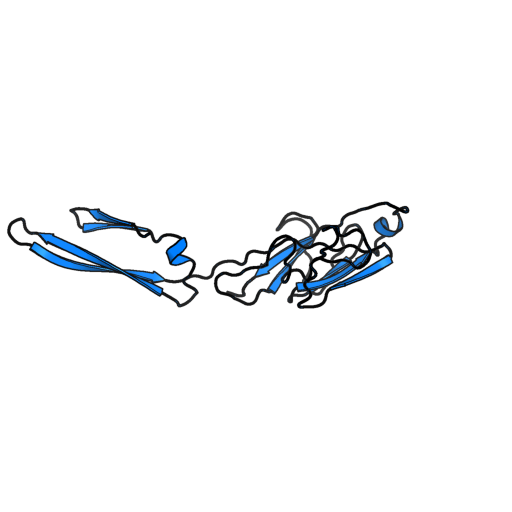Y A 1 95 ? 15.677 8.291 -11.678 1.00 89.56 95 GLY A CA 1
ATOM 689 C C . GLY A 1 95 ? 14.881 8.979 -10.565 1.00 89.56 95 GLY A C 1
ATOM 690 O O . GLY A 1 95 ? 15.245 8.832 -9.402 1.00 89.56 95 GLY A O 1
ATOM 691 N N . GLU A 1 96 ? 13.821 9.720 -10.885 1.00 91.00 96 GLU A N 1
ATOM 692 C CA . GLU A 1 96 ? 12.958 10.342 -9.879 1.00 91.00 96 GLU A CA 1
ATOM 693 C C . GLU A 1 96 ? 11.967 9.328 -9.276 1.00 91.00 96 GLU A C 1
ATOM 695 O O . GLU A 1 96 ? 11.507 8.416 -9.963 1.00 91.00 96 GLU A O 1
ATOM 700 N N . HIS A 1 97 ? 11.620 9.485 -7.992 1.00 92.06 97 HIS A N 1
ATOM 701 C CA . HIS A 1 97 ? 10.651 8.637 -7.279 1.00 92.06 97 HIS A CA 1
ATOM 702 C C . HIS A 1 97 ? 10.025 9.350 -6.067 1.00 92.06 97 HIS A C 1
ATOM 704 O O . HIS A 1 97 ? 10.589 10.322 -5.565 1.00 92.06 97 HIS A O 1
ATOM 710 N N . SER A 1 98 ? 8.857 8.891 -5.604 1.00 91.50 98 SER A N 1
ATOM 711 C CA . SER A 1 98 ? 8.143 9.410 -4.417 1.00 91.50 98 SER A CA 1
ATOM 712 C C . SER A 1 98 ? 8.683 8.920 -3.081 1.00 91.50 98 SER A C 1
ATOM 714 O O . SER A 1 98 ? 8.368 9.502 -2.043 1.00 91.50 98 SER A O 1
ATOM 716 N N . GLY A 1 99 ? 9.509 7.884 -3.114 1.00 92.69 99 GLY A N 1
ATOM 717 C CA . GLY A 1 99 ? 9.907 7.114 -1.945 1.00 92.69 99 GLY A CA 1
ATOM 718 C C . GLY A 1 99 ? 9.747 5.630 -2.233 1.00 92.69 99 GLY A C 1
ATOM 719 O O . GLY A 1 99 ? 9.472 5.253 -3.382 1.00 92.69 99 GLY A O 1
ATOM 720 N N . ASP A 1 100 ? 9.985 4.807 -1.221 1.00 94.81 100 ASP A N 1
ATOM 721 C CA . ASP A 1 100 ? 9.573 3.407 -1.252 1.00 94.81 100 ASP A CA 1
ATOM 722 C C . ASP A 1 100 ? 8.059 3.277 -0.998 1.00 94.81 100 ASP A C 1
ATOM 724 O O . ASP A 1 100 ? 7.402 4.252 -0.637 1.00 94.81 100 ASP A O 1
ATOM 728 N N . VAL A 1 101 ? 7.498 2.079 -1.204 1.00 95.06 101 VAL A N 1
ATOM 729 C CA . VAL A 1 101 ? 6.031 1.908 -1.214 1.00 95.06 101 VAL A CA 1
ATOM 730 C C . VAL A 1 101 ? 5.360 1.850 0.165 1.00 95.06 101 VAL A C 1
ATOM 732 O O . VAL A 1 101 ? 4.162 1.578 0.252 1.00 95.06 101 VAL A O 1
ATOM 735 N N . ILE A 1 102 ? 6.136 2.004 1.241 1.00 94.50 102 ILE A N 1
ATOM 736 C CA . ILE A 1 102 ? 5.640 2.126 2.621 1.00 94.50 102 ILE A CA 1
ATOM 737 C C . ILE A 1 102 ? 6.193 3.384 3.313 1.00 94.50 102 ILE A C 1
ATOM 739 O O . ILE A 1 102 ? 6.070 3.532 4.531 1.00 94.50 102 ILE A O 1
ATOM 743 N N . ASN A 1 103 ? 6.847 4.268 2.557 1.00 90.25 103 ASN A N 1
ATOM 744 C CA . ASN A 1 103 ? 7.418 5.511 3.041 1.00 90.25 103 ASN A CA 1
ATOM 745 C C . ASN A 1 103 ? 7.355 6.585 1.953 1.00 90.25 103 ASN A C 1
ATOM 747 O O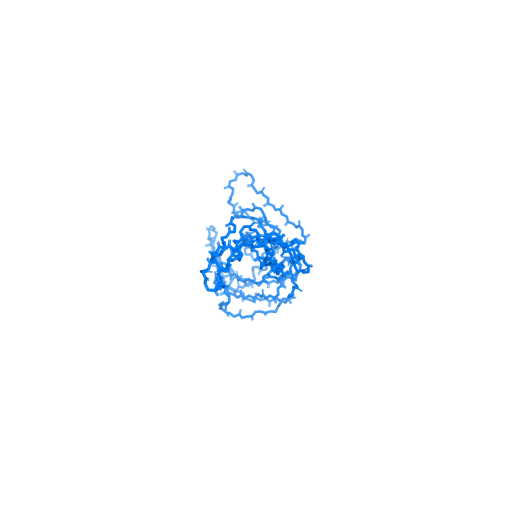 . ASN A 1 103 ? 8.364 7.004 1.377 1.00 90.25 103 ASN A O 1
ATOM 751 N N . THR A 1 104 ? 6.150 7.097 1.718 1.00 86.81 104 THR A N 1
ATOM 752 C CA . THR A 1 104 ? 5.953 8.291 0.896 1.00 86.81 104 THR A CA 1
ATOM 753 C C . THR A 1 104 ? 5.336 9.450 1.675 1.00 86.81 104 T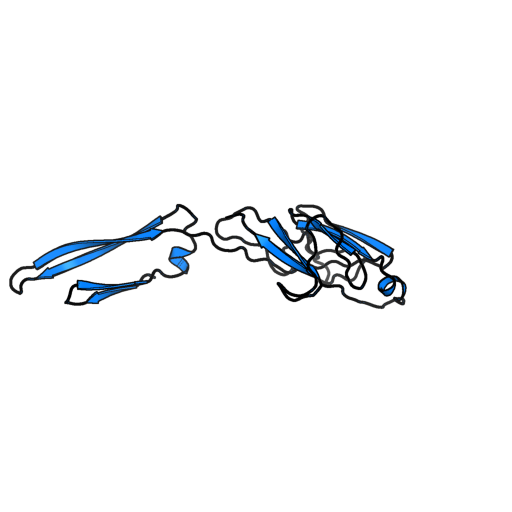HR A C 1
ATOM 755 O O . THR A 1 104 ? 4.722 9.301 2.729 1.00 86.81 104 THR A O 1
ATOM 758 N N . THR A 1 105 ? 5.553 10.665 1.172 1.00 83.81 105 THR A N 1
ATOM 759 C CA . THR A 1 105 ? 4.845 11.882 1.610 1.00 83.81 105 THR A CA 1
ATOM 760 C C . THR A 1 105 ? 4.183 12.620 0.447 1.00 83.81 105 THR A C 1
ATOM 762 O O . THR A 1 105 ? 3.641 13.710 0.634 1.00 83.81 105 THR A O 1
ATOM 765 N N . TYR A 1 106 ? 4.236 12.062 -0.770 1.00 83.69 106 TYR A N 1
ATOM 766 C CA . TYR A 1 106 ? 3.808 12.767 -1.978 1.00 83.69 106 TYR A CA 1
ATOM 767 C C . TYR A 1 106 ? 2.282 12.819 -2.118 1.00 83.69 106 TYR A C 1
ATOM 769 O O . TYR A 1 106 ? 1.708 13.906 -2.189 1.00 83.69 106 TYR A O 1
ATOM 777 N N . THR A 1 107 ? 1.613 11.661 -2.145 1.00 81.31 107 THR A N 1
ATOM 778 C CA . THR A 1 107 ? 0.138 11.593 -2.236 1.00 81.31 107 THR A CA 1
ATOM 779 C C . THR A 1 107 ? -0.556 11.411 -0.891 1.00 81.31 107 THR A C 1
ATOM 781 O O . THR A 1 107 ? -1.781 11.492 -0.806 1.00 81.31 107 THR A O 1
ATOM 784 N N . GLY A 1 108 ? 0.231 11.203 0.156 1.00 84.25 108 GLY A N 1
ATOM 785 C CA . GLY A 1 108 ? -0.187 10.870 1.505 1.00 84.25 108 GLY A CA 1
ATOM 786 C C . GLY A 1 108 ? 1.008 10.301 2.258 1.00 84.25 108 GLY A C 1
ATOM 787 O O . GLY A 1 108 ? 2.104 10.242 1.705 1.00 84.25 108 GLY A O 1
ATOM 788 N N . THR A 1 109 ? 0.785 9.910 3.505 1.00 86.56 109 THR A N 1
ATOM 789 C CA . THR A 1 109 ? 1.731 9.111 4.286 1.00 86.56 109 THR A CA 1
ATOM 790 C C . THR A 1 109 ? 1.080 7.772 4.549 1.00 86.56 109 THR A C 1
ATOM 792 O O . THR A 1 109 ? -0.113 7.740 4.848 1.00 86.56 109 THR A O 1
ATOM 795 N N . ASP A 1 110 ? 1.847 6.699 4.416 1.00 90.31 110 ASP A N 1
ATOM 796 C CA . ASP A 1 110 ? 1.414 5.373 4.831 1.00 90.31 110 ASP A CA 1
ATOM 797 C C . ASP A 1 110 ? 1.233 5.382 6.350 1.00 90.31 110 ASP A C 1
ATOM 799 O O . ASP A 1 110 ? 2.152 5.729 7.097 1.00 90.31 110 ASP A O 1
ATOM 803 N N . THR A 1 111 ? 0.020 5.093 6.811 1.00 90.38 111 THR A N 1
ATOM 804 C CA . THR A 1 111 ? -0.336 5.209 8.228 1.00 90.38 111 THR A CA 1
ATOM 805 C C . THR A 1 111 ? -0.965 3.945 8.752 1.00 90.38 111 THR A C 1
ATOM 807 O O . THR A 1 111 ? -1.720 3.277 8.052 1.00 90.38 111 THR A O 1
ATOM 810 N N . ASP A 1 112 ? -0.725 3.722 10.029 1.00 90.94 112 ASP A N 1
ATOM 811 C CA . ASP A 1 112 ? -1.373 2.729 10.858 1.00 90.94 112 ASP A CA 1
ATOM 812 C C . ASP A 1 112 ? -1.740 3.410 12.178 1.00 90.94 112 ASP A C 1
ATOM 814 O O . ASP A 1 112 ? -0.954 4.230 12.671 1.00 90.94 112 ASP A O 1
ATOM 818 N N . VAL A 1 113 ? -2.952 3.180 12.684 1.00 88.69 113 VAL A N 1
ATOM 819 C CA . VAL A 1 113 ? -3.435 3.876 13.890 1.00 88.69 113 VAL A CA 1
ATOM 820 C C . VAL A 1 113 ? -2.732 3.330 15.130 1.00 88.69 113 VAL A C 1
ATOM 822 O O . VAL A 1 113 ? -2.265 4.135 15.941 1.00 88.69 113 VAL A O 1
ATOM 825 N N . ASP A 1 114 ? -2.579 2.006 15.207 1.00 88.94 114 ASP A N 1
ATOM 826 C CA . ASP A 1 114 ? -1.870 1.286 16.270 1.00 88.94 114 ASP A CA 1
ATOM 827 C C . ASP A 1 114 ? -0.342 1.542 16.228 1.00 88.94 114 ASP A C 1
ATOM 829 O O . ASP A 1 114 ? 0.388 1.368 17.210 1.00 88.94 114 ASP A O 1
ATOM 833 N N . GLY A 1 115 ? 0.170 2.026 15.090 1.00 86.56 115 GLY A N 1
ATOM 834 C CA . GLY A 1 115 ? 1.585 2.335 14.886 1.00 86.56 115 GLY A CA 1
ATOM 835 C C . GLY A 1 115 ? 2.431 1.095 14.602 1.00 86.56 115 GLY A C 1
ATOM 836 O O . GLY A 1 115 ? 3.649 1.109 14.837 1.00 86.56 115 GLY A O 1
ATOM 837 N N . ASP A 1 116 ? 1.797 0.035 14.104 1.00 91.00 116 ASP A N 1
ATOM 838 C CA . ASP A 1 116 ? 2.449 -1.212 13.753 1.00 91.00 116 ASP A CA 1
ATOM 839 C C . ASP A 1 116 ? 3.406 -1.064 12.565 1.00 91.00 116 ASP A C 1
ATOM 841 O O . ASP A 1 116 ? 3.371 -0.130 11.756 1.00 91.00 116 ASP A O 1
ATOM 845 N N . THR A 1 117 ? 4.348 -2.004 12.473 1.00 91.88 117 THR A N 1
ATOM 846 C CA . THR A 1 117 ? 5.330 -1.990 11.387 1.00 91.88 117 THR A CA 1
ATOM 847 C C . THR A 1 117 ? 4.698 -2.489 10.097 1.00 91.88 117 THR A C 1
ATOM 849 O O . THR A 1 117 ? 4.391 -3.671 9.957 1.00 91.88 117 THR A O 1
ATOM 852 N N . LEU A 1 118 ? 4.614 -1.602 9.112 1.00 95.50 118 LEU A N 1
ATOM 853 C CA . LEU A 1 118 ? 4.079 -1.921 7.796 1.00 95.50 118 LEU A CA 1
ATOM 854 C C . LEU A 1 118 ? 5.009 -2.835 6.995 1.00 95.50 118 LEU A C 1
ATOM 856 O O . LEU A 1 118 ? 6.219 -2.621 6.911 1.00 95.50 118 LEU A O 1
ATOM 860 N N . THR A 1 119 ? 4.427 -3.843 6.348 1.00 96.69 119 THR A N 1
ATOM 861 C CA . THR A 1 119 ? 5.134 -4.731 5.420 1.00 96.69 119 THR A CA 1
ATOM 862 C C . THR A 1 119 ? 4.309 -5.020 4.174 1.00 96.69 119 THR A C 1
ATOM 864 O O . THR A 1 119 ? 3.084 -5.129 4.218 1.00 96.69 119 THR A O 1
ATOM 867 N N . VAL A 1 120 ? 4.979 -5.191 3.034 1.00 97.56 120 VAL A N 1
ATOM 868 C CA . VAL A 1 120 ? 4.327 -5.616 1.790 1.00 97.56 120 VAL A CA 1
ATOM 869 C C . VAL A 1 120 ? 4.112 -7.128 1.811 1.00 97.56 120 VAL A C 1
ATOM 871 O O . VAL A 1 120 ? 5.068 -7.905 1.886 1.00 97.56 120 VAL A O 1
ATOM 874 N N . SER A 1 121 ? 2.856 -7.555 1.676 1.00 97.00 121 SER A N 1
ATOM 875 C CA . SER A 1 121 ? 2.455 -8.970 1.691 1.00 97.00 121 SER A CA 1
ATOM 876 C C . SER A 1 121 ? 2.104 -9.529 0.310 1.00 97.00 121 SER A C 1
ATOM 878 O O . SER A 1 121 ? 2.211 -10.736 0.079 1.00 97.00 121 SER A O 1
ATOM 880 N N . ALA A 1 122 ? 1.716 -8.672 -0.637 1.00 97.62 122 ALA A N 1
ATOM 881 C CA . ALA A 1 122 ? 1.351 -9.081 -1.990 1.00 97.62 122 ALA A CA 1
ATOM 882 C C . ALA A 1 122 ? 1.685 -8.006 -3.027 1.00 97.62 122 ALA A C 1
ATOM 884 O O . ALA A 1 122 ? 1.697 -6.819 -2.722 1.00 97.62 122 ALA A O 1
ATOM 885 N N . VAL A 1 123 ? 1.901 -8.439 -4.272 1.00 98.56 123 VAL A N 1
ATOM 886 C CA . VAL A 1 123 ? 2.113 -7.568 -5.436 1.00 98.56 123 VAL A CA 1
ATOM 887 C C . VAL A 1 123 ? 1.448 -8.166 -6.675 1.00 98.56 123 VAL A C 1
ATOM 889 O O . VAL A 1 123 ? 1.439 -9.389 -6.860 1.00 98.56 123 VAL A O 1
ATOM 892 N N . ARG A 1 124 ? 0.862 -7.320 -7.522 1.00 98.56 124 ARG A N 1
ATOM 893 C CA . ARG A 1 124 ? 0.143 -7.697 -8.745 1.00 98.56 124 ARG A CA 1
ATOM 894 C C . ARG A 1 124 ? 0.318 -6.641 -9.834 1.00 98.56 124 ARG A C 1
ATOM 896 O O . ARG A 1 124 ? 0.594 -5.482 -9.553 1.00 98.56 124 ARG A O 1
ATOM 903 N N . THR A 1 125 ? 0.115 -7.031 -11.088 1.00 98.50 125 THR A N 1
ATOM 904 C CA . THR A 1 125 ? 0.059 -6.089 -12.221 1.00 98.50 125 THR A CA 1
ATOM 905 C C . THR A 1 125 ? -1.259 -5.308 -12.240 1.00 98.50 125 THR A C 1
ATOM 907 O O . THR A 1 125 ? -2.306 -5.869 -11.922 1.00 98.50 125 THR A O 1
ATOM 910 N N . GLY A 1 126 ? -1.246 -4.088 -12.769 1.00 97.75 126 GLY A N 1
ATOM 911 C CA . GLY A 1 126 ? -2.420 -3.237 -12.980 1.00 97.75 126 GLY A CA 1
ATOM 912 C C . GLY A 1 126 ? -2.726 -2.302 -11.808 1.00 97.75 126 GLY A C 1
ATOM 913 O O . GLY A 1 126 ? -2.263 -2.513 -10.693 1.00 97.75 126 GLY A O 1
ATOM 914 N N . SER A 1 127 ? -3.532 -1.271 -12.065 1.00 95.88 127 SER A N 1
ATOM 915 C CA . SER A 1 127 ? -3.798 -0.159 -11.131 1.00 95.88 127 SER A CA 1
ATOM 916 C C . SER A 1 127 ? -4.987 -0.386 -10.183 1.00 95.88 127 SER A C 1
ATOM 918 O O . SER A 1 127 ? -5.450 0.553 -9.545 1.00 95.88 127 SER A O 1
ATOM 920 N N . THR A 1 128 ? -5.558 -1.592 -10.137 1.00 94.94 128 THR A N 1
ATOM 921 C CA . THR A 1 128 ? -6.719 -1.905 -9.287 1.00 94.94 128 THR A CA 1
ATOM 922 C C . THR A 1 128 ? -6.336 -2.967 -8.276 1.00 94.94 128 THR A C 1
ATOM 924 O O . THR A 1 128 ? -5.957 -4.073 -8.665 1.00 94.94 128 THR A O 1
ATOM 927 N N . GLU A 1 129 ? -6.473 -2.639 -6.994 1.00 90.88 129 GLU A N 1
ATOM 928 C CA . GLU A 1 129 ? -6.155 -3.541 -5.892 1.00 90.88 129 GLU A CA 1
ATOM 929 C C . GLU A 1 129 ? -6.854 -4.902 -6.038 1.00 90.88 129 GLU A C 1
ATOM 931 O O . GLU A 1 129 ? -8.014 -5.009 -6.454 1.00 90.88 129 GLU A O 1
ATOM 936 N N . GLY A 1 130 ? -6.103 -5.972 -5.767 1.00 93.06 130 GLY A N 1
ATOM 937 C CA . GLY A 1 130 ? -6.588 -7.350 -5.843 1.00 93.06 130 GLY A CA 1
ATOM 938 C C . GLY A 1 130 ? -6.794 -7.880 -7.267 1.00 93.06 130 GLY A C 1
ATOM 939 O O . GLY A 1 130 ? -7.089 -9.065 -7.439 1.00 93.06 130 GLY A O 1
ATOM 940 N N . SER A 1 131 ? -6.601 -7.047 -8.294 1.00 95.31 131 SER A N 1
ATOM 941 C CA . SER A 1 131 ? -6.792 -7.403 -9.703 1.00 95.31 131 SER A CA 1
ATOM 942 C C . SER A 1 131 ? -5.467 -7.661 -10.427 1.00 95.31 131 SER A C 1
ATOM 944 O O . SER A 1 131 ? -4.387 -7.349 -9.928 1.00 95.31 131 SER A O 1
ATOM 946 N N . GLY A 1 132 ? -5.556 -8.254 -11.621 1.00 97.44 132 GLY A N 1
ATOM 947 C CA . GLY A 1 132 ? -4.402 -8.577 -12.462 1.00 97.44 132 GLY A CA 1
ATOM 948 C C . GLY A 1 132 ? -3.655 -9.846 -12.044 1.00 97.44 132 GLY A C 1
ATOM 949 O O . GLY A 1 132 ? -4.135 -10.653 -11.242 1.00 97.44 132 GLY A O 1
ATOM 950 N N . THR A 1 133 ? -2.482 -10.049 -12.640 1.00 98.38 133 THR A N 1
ATOM 951 C CA . THR A 1 133 ? -1.638 -11.223 -12.403 1.00 98.38 133 THR A CA 1
ATOM 952 C C . THR A 1 133 ? -0.877 -11.060 -11.095 1.00 98.38 133 THR A C 1
ATOM 954 O O . THR A 1 133 ? -0.191 -10.059 -10.902 1.00 98.38 133 THR A O 1
ATOM 957 N N . ALA A 1 134 ? -0.983 -12.050 -10.206 1.00 98.25 134 ALA A N 1
ATOM 958 C CA . ALA A 1 134 ? -0.237 -12.063 -8.954 1.00 98.25 134 ALA A CA 1
ATOM 959 C C . ALA A 1 134 ? 1.246 -12.376 -9.176 1.00 98.25 134 ALA A C 1
ATOM 961 O O . ALA A 1 134 ? 1.585 -13.315 -9.897 1.00 98.25 134 ALA A O 1
ATOM 962 N N . GLY A 1 135 ? 2.107 -11.593 -8.530 1.00 98.31 135 GLY A N 1
ATOM 963 C CA . GLY A 1 135 ? 3.536 -11.843 -8.417 1.00 98.31 135 GLY A CA 1
ATOM 964 C C . GLY A 1 135 ? 3.907 -12.523 -7.102 1.00 98.31 135 GLY A C 1
ATOM 965 O O . GLY A 1 135 ? 3.067 -13.049 -6.372 1.00 98.31 135 GLY A O 1
ATOM 966 N N . THR A 1 136 ? 5.199 -12.515 -6.798 1.00 98.56 136 THR A N 1
ATOM 967 C CA . THR A 1 136 ? 5.754 -12.963 -5.518 1.00 98.56 136 THR A CA 1
ATOM 968 C C . THR A 1 136 ? 6.650 -11.854 -4.986 1.00 98.56 136 THR A C 1
ATOM 970 O O . THR A 1 136 ? 7.533 -11.394 -5.706 1.00 98.56 136 THR A O 1
ATOM 973 N N . VAL A 1 137 ? 6.417 -11.417 -3.747 1.00 98.50 137 VAL A N 1
ATOM 974 C CA . VAL A 1 137 ? 7.249 -10.402 -3.080 1.00 98.50 137 VAL A CA 1
ATOM 975 C C . VAL A 1 137 ? 8.715 -10.859 -3.078 1.00 98.50 137 VAL A C 1
ATOM 977 O O . VAL A 1 137 ? 9.014 -12.033 -2.853 1.00 98.50 137 VAL A O 1
ATOM 980 N N . GLY A 1 138 ? 9.628 -9.942 -3.391 1.00 98.50 138 GLY A N 1
ATOM 981 C CA . GLY A 1 138 ? 11.063 -10.185 -3.554 1.00 98.50 138 GLY A CA 1
ATOM 982 C C . GLY A 1 138 ? 11.459 -10.847 -4.880 1.00 98.50 138 GLY A C 1
ATOM 983 O O . GLY A 1 138 ? 12.629 -11.163 -5.078 1.00 98.50 138 GLY A O 1
ATOM 984 N N . SER A 1 139 ? 10.512 -11.081 -5.793 1.00 98.62 139 SER A N 1
ATOM 985 C CA . SER A 1 139 ? 10.771 -11.629 -7.130 1.00 98.62 139 SER A CA 1
ATOM 986 C C . SER A 1 139 ? 10.347 -10.653 -8.224 1.00 98.62 139 SER A C 1
ATOM 988 O O . SER A 1 139 ? 9.442 -9.844 -8.030 1.00 98.62 139 SER A O 1
ATOM 990 N N . ALA A 1 140 ? 10.982 -10.761 -9.392 1.00 98.56 140 ALA A N 1
ATOM 991 C CA . ALA A 1 140 ? 10.622 -9.960 -10.553 1.00 98.56 140 ALA A CA 1
ATOM 992 C C . ALA A 1 140 ? 9.203 -10.300 -11.042 1.00 98.56 140 ALA A C 1
ATOM 994 O O . ALA A 1 140 ? 8.884 -11.455 -11.331 1.00 98.56 140 ALA A O 1
ATOM 995 N N . LEU A 1 141 ? 8.369 -9.272 -11.162 1.00 98.75 141 LEU A N 1
ATOM 996 C CA . LEU A 1 141 ? 7.038 -9.296 -11.744 1.00 98.75 141 LEU A CA 1
ATOM 997 C C . LEU A 1 141 ? 7.056 -8.494 -13.045 1.00 98.75 141 LEU A C 1
ATOM 999 O O . LEU A 1 141 ? 7.295 -7.288 -13.049 1.00 98.75 141 LEU A O 1
ATOM 1003 N N . THR A 1 142 ? 6.804 -9.177 -14.157 1.00 98.62 142 THR A N 1
ATOM 1004 C CA . THR A 1 142 ? 6.793 -8.569 -15.489 1.00 98.62 142 THR A CA 1
ATOM 1005 C C . THR A 1 142 ? 5.527 -7.750 -15.711 1.00 98.62 142 THR A C 1
ATOM 1007 O O . THR A 1 142 ? 4.418 -8.287 -15.656 1.00 98.62 142 THR A O 1
ATOM 1010 N N . GLY A 1 143 ? 5.708 -6.463 -15.984 1.00 98.31 143 GLY A N 1
ATOM 1011 C CA . GLY A 1 143 ? 4.685 -5.577 -16.519 1.00 98.31 143 GLY A CA 1
ATOM 1012 C C . GLY A 1 143 ? 4.794 -5.436 -18.037 1.00 98.31 143 GLY A C 1
ATOM 1013 O O . GLY A 1 143 ? 5.374 -6.278 -18.730 1.00 98.31 143 GLY A O 1
ATOM 1014 N N . THR A 1 144 ? 4.195 -4.377 -18.572 1.00 98.38 144 THR A N 1
ATOM 1015 C CA . THR A 1 144 ? 4.194 -4.120 -20.018 1.00 98.38 144 THR A CA 1
ATOM 1016 C C . THR A 1 144 ? 5.549 -3.608 -20.501 1.00 98.38 144 THR A C 1
ATOM 1018 O O . THR A 1 144 ? 6.032 -4.061 -21.538 1.00 98.38 144 THR A O 1
ATOM 1021 N N . TYR A 1 145 ? 6.166 -2.695 -19.746 1.00 98.50 145 TYR A N 1
ATOM 1022 C CA . TYR A 1 145 ? 7.374 -1.969 -20.158 1.00 98.50 145 TYR A CA 1
ATOM 1023 C C . TYR A 1 145 ? 8.617 -2.409 -19.380 1.00 98.50 145 TYR A C 1
ATOM 1025 O O . TYR A 1 145 ? 9.743 -2.176 -19.814 1.00 98.50 145 TYR A O 1
ATOM 1033 N N . GLY A 1 146 ? 8.440 -3.094 -18.252 1.00 98.50 146 GLY A N 1
ATOM 1034 C CA . GLY A 1 146 ? 9.559 -3.501 -17.420 1.00 98.50 146 GLY A CA 1
ATOM 1035 C C . GLY A 1 146 ? 9.237 -4.625 -16.456 1.00 98.50 146 GLY A C 1
ATOM 1036 O O . GLY A 1 146 ? 8.209 -5.299 -16.542 1.00 98.50 146 GLY A O 1
ATOM 1037 N N . GLN A 1 147 ? 10.155 -4.837 -15.525 1.00 98.75 147 GLN A N 1
ATOM 1038 C CA . GLN A 1 147 ? 10.015 -5.797 -14.441 1.00 98.75 147 GLN A CA 1
ATOM 1039 C C . GLN A 1 147 ? 10.180 -5.086 -13.101 1.00 98.75 147 GLN A C 1
ATOM 1041 O O . GLN A 1 147 ? 11.213 -4.462 -12.860 1.00 98.75 147 GLN A O 1
ATOM 1046 N N . LEU A 1 148 ? 9.179 -5.221 -12.229 1.00 98.81 148 LEU A N 1
ATOM 1047 C CA . LEU A 1 148 ? 9.203 -4.732 -10.852 1.00 98.81 148 LEU A CA 1
ATOM 1048 C C . LEU A 1 148 ? 9.653 -5.854 -9.915 1.00 98.81 148 LEU A C 1
ATOM 1050 O O . LEU A 1 148 ? 9.050 -6.921 -9.897 1.00 98.81 148 LEU A O 1
ATOM 1054 N N . THR A 1 149 ? 10.663 -5.611 -9.091 1.00 98.81 149 THR A N 1
ATOM 1055 C CA . THR A 1 149 ? 10.968 -6.431 -7.912 1.00 98.81 149 THR A CA 1
ATOM 1056 C C . THR A 1 149 ? 10.643 -5.606 -6.679 1.00 98.81 149 THR A C 1
ATOM 1058 O O . THR A 1 149 ? 11.345 -4.639 -6.404 1.00 98.81 149 THR A O 1
ATOM 1061 N N . LEU A 1 150 ? 9.581 -5.974 -5.961 1.00 98.75 150 LEU A N 1
ATOM 1062 C CA . LEU A 1 150 ? 9.123 -5.285 -4.753 1.00 98.75 150 LEU A CA 1
ATOM 1063 C C . LEU A 1 150 ? 9.367 -6.167 -3.528 1.00 98.75 150 LEU A C 1
ATOM 1065 O O . LEU A 1 150 ? 8.880 -7.297 -3.492 1.00 98.75 150 LEU A O 1
ATOM 1069 N N . ASN A 1 151 ? 10.121 -5.670 -2.550 1.00 98.69 151 ASN A N 1
ATOM 1070 C CA . ASN A 1 151 ? 10.468 -6.394 -1.329 1.00 98.69 151 ASN A CA 1
ATOM 1071 C C . ASN A 1 151 ? 9.448 -6.142 -0.208 1.00 98.69 151 ASN A C 1
ATOM 1073 O O . ASN A 1 151 ? 8.661 -5.202 -0.257 1.00 98.69 151 ASN A O 1
ATOM 1077 N N . SER A 1 152 ? 9.480 -6.976 0.834 1.00 98.06 152 SER A N 1
ATOM 1078 C CA . SER A 1 152 ? 8.548 -6.870 1.966 1.00 98.06 152 SER A CA 1
ATOM 1079 C C . SER A 1 152 ? 8.744 -5.607 2.807 1.00 98.06 152 SER A C 1
ATOM 1081 O O . SER A 1 152 ? 7.816 -5.189 3.484 1.00 98.06 152 SER A O 1
ATOM 1083 N N . ASN A 1 153 ? 9.933 -5.001 2.768 1.00 97.19 153 ASN A N 1
ATOM 1084 C CA . ASN A 1 153 ? 10.259 -3.739 3.440 1.00 97.19 153 ASN A CA 1
ATOM 1085 C C . ASN A 1 153 ? 9.994 -2.508 2.554 1.00 97.19 153 ASN A C 1
ATOM 1087 O O . ASN A 1 153 ? 10.639 -1.486 2.725 1.00 97.19 153 ASN A O 1
ATOM 1091 N N . GLY A 1 154 ? 9.152 -2.634 1.527 1.00 97.44 154 GLY A N 1
ATOM 1092 C CA . GLY A 1 154 ? 8.766 -1.532 0.642 1.00 97.44 154 GLY A CA 1
ATOM 1093 C C . GLY A 1 154 ? 9.800 -1.125 -0.411 1.00 97.44 154 GLY A C 1
ATOM 1094 O O . GLY A 1 154 ? 9.424 -0.618 -1.469 1.00 97.44 154 GLY A O 1
ATOM 1095 N N . SER A 1 155 ? 11.087 -1.406 -0.190 1.00 98.19 155 SER A N 1
ATOM 1096 C CA . SER A 1 155 ? 12.130 -1.159 -1.192 1.00 98.19 155 SER A CA 1
ATOM 1097 C C . SER A 1 155 ? 11.848 -1.893 -2.505 1.00 98.19 155 SER A C 1
ATOM 1099 O O . SER A 1 155 ? 11.349 -3.028 -2.514 1.00 98.19 155 SER A O 1
ATOM 1101 N N . TYR A 1 156 ? 12.209 -1.279 -3.632 1.00 98.69 156 TYR A N 1
ATOM 1102 C CA . TYR A 1 156 ? 11.961 -1.876 -4.939 1.00 98.69 156 TYR A CA 1
ATOM 1103 C C . TYR A 1 156 ? 13.026 -1.555 -5.983 1.00 98.69 156 TYR A C 1
ATOM 1105 O O . TYR A 1 156 ? 13.827 -0.625 -5.880 1.00 98.69 156 TYR A O 1
ATOM 1113 N N . THR A 1 157 ? 13.030 -2.365 -7.036 1.00 98.62 157 THR A N 1
ATOM 1114 C CA . THR A 1 157 ? 13.767 -2.103 -8.269 1.00 98.62 157 THR A CA 1
ATOM 1115 C C . THR A 1 157 ? 12.828 -2.269 -9.449 1.00 98.62 157 THR A C 1
ATOM 1117 O O . THR A 1 157 ? 12.116 -3.270 -9.530 1.00 98.62 157 THR A O 1
ATOM 1120 N N . TYR A 1 158 ? 12.846 -1.322 -10.378 1.00 98.62 158 TYR A N 1
ATOM 1121 C CA . TYR A 1 158 ? 12.150 -1.432 -11.652 1.00 98.62 158 TYR A CA 1
ATOM 1122 C C . TYR A 1 158 ? 13.148 -1.333 -12.803 1.00 98.62 158 TYR A C 1
ATOM 1124 O O . TYR A 1 158 ? 13.931 -0.387 -12.876 1.00 98.62 158 TYR A O 1
ATOM 1132 N N . VAL A 1 159 ? 13.124 -2.317 -13.700 1.00 98.56 159 VAL A N 1
ATOM 1133 C CA . VAL A 1 159 ? 13.998 -2.365 -14.879 1.00 98.56 159 VAL A CA 1
ATOM 1134 C C . VAL A 1 159 ? 13.138 -2.241 -16.132 1.00 98.56 159 VAL A C 1
ATOM 1136 O O . VAL A 1 159 ? 12.327 -3.128 -16.393 1.00 98.56 159 VAL A O 1
ATOM 1139 N N . ALA A 1 160 ? 13.315 -1.173 -16.911 1.00 98.25 160 ALA A N 1
ATOM 1140 C CA . ALA A 1 160 ? 12.584 -0.937 -18.158 1.00 98.25 160 ALA A CA 1
ATOM 1141 C C . ALA A 1 160 ? 13.212 -1.736 -19.317 1.00 98.25 160 ALA A C 1
ATOM 1143 O O . ALA A 1 160 ? 13.920 -1.181 -20.146 1.00 98.25 160 ALA A O 1
ATOM 1144 N N . ASN A 1 161 ? 13.021 -3.059 -19.313 1.00 98.00 161 ASN A N 1
ATOM 1145 C CA . ASN A 1 161 ? 13.734 -4.011 -20.180 1.00 98.00 161 ASN A CA 1
ATOM 1146 C C . ASN A 1 161 ? 12.830 -4.868 -21.078 1.00 98.00 161 ASN A C 1
ATOM 1148 O O . ASN A 1 161 ? 13.240 -5.940 -21.532 1.00 98.00 161 ASN A O 1
ATOM 1152 N N . GLN A 1 162 ? 11.578 -4.460 -21.270 1.00 98.44 162 GLN A N 1
ATOM 1153 C CA . GLN A 1 162 ? 10.660 -5.175 -22.149 1.00 98.44 162 GLN A CA 1
ATOM 1154 C C . GLN A 1 162 ? 10.710 -4.575 -23.550 1.00 98.44 162 GLN A C 1
ATOM 1156 O O . GLN A 1 162 ? 10.824 -3.370 -23.698 1.00 98.44 162 GLN A O 1
ATOM 1161 N N . ALA A 1 163 ? 10.471 -5.391 -24.579 1.00 97.94 163 ALA A N 1
ATOM 1162 C CA . ALA A 1 163 ? 10.476 -4.929 -25.973 1.00 97.94 163 ALA A CA 1
ATOM 1163 C C . ALA A 1 163 ? 9.481 -3.785 -26.274 1.00 97.94 163 ALA A C 1
ATOM 1165 O O . ALA A 1 163 ? 9.595 -3.130 -27.304 1.00 97.94 163 ALA A O 1
ATOM 1166 N N . ALA A 1 164 ? 8.470 -3.579 -25.421 1.00 97.75 164 ALA A N 1
ATOM 1167 C CA . ALA A 1 164 ? 7.561 -2.440 -25.526 1.00 97.75 164 ALA A CA 1
ATOM 1168 C C . ALA A 1 164 ? 8.182 -1.128 -25.018 1.00 97.75 164 ALA A C 1
ATOM 1170 O O . ALA A 1 164 ? 7.741 -0.071 -25.453 1.00 97.75 164 ALA A O 1
ATOM 1171 N N . ALA A 1 165 ? 9.161 -1.194 -24.106 1.00 96.88 165 ALA A N 1
ATOM 1172 C CA . ALA A 1 165 ? 9.990 -0.054 -23.736 1.00 96.88 165 ALA A CA 1
ATOM 1173 C C . ALA A 1 165 ? 10.940 0.289 -24.886 1.00 96.88 165 ALA A C 1
ATOM 1175 O O . ALA A 1 165 ? 10.839 1.397 -25.372 1.00 96.88 165 ALA A O 1
ATOM 1176 N N . ASP A 1 166 ? 11.687 -0.681 -25.432 1.00 96.25 166 ASP A N 1
ATOM 1177 C CA . ASP A 1 166 ? 12.637 -0.481 -26.552 1.00 96.25 166 ASP A CA 1
ATOM 1178 C C . ASP A 1 166 ? 12.010 0.086 -27.848 1.00 96.25 166 ASP A C 1
ATOM 1180 O O . ASP A 1 166 ? 12.698 0.379 -28.829 1.00 96.25 166 ASP A O 1
ATOM 1184 N N . ALA A 1 167 ? 10.678 0.113 -27.914 1.00 96.62 167 ALA A N 1
ATOM 1185 C CA . ALA A 1 167 ? 9.908 0.625 -29.038 1.00 96.62 167 ALA A CA 1
ATOM 1186 C C . ALA A 1 167 ? 9.484 2.094 -28.860 1.00 96.62 167 ALA A C 1
ATOM 1188 O O . ALA A 1 167 ? 8.759 2.600 -29.719 1.00 96.62 167 ALA A O 1
ATOM 1189 N N . LEU A 1 168 ? 9.868 2.745 -27.758 1.00 96.06 168 LEU A N 1
ATOM 1190 C CA . LEU A 1 168 ? 9.530 4.134 -27.467 1.00 96.06 168 LEU A CA 1
ATOM 1191 C C . LEU A 1 168 ? 10.412 5.088 -28.279 1.00 96.06 168 LEU A C 1
ATOM 1193 O O . LEU A 1 168 ? 11.627 4.928 -28.370 1.00 96.06 168 LEU A O 1
ATOM 1197 N N . ASP A 1 169 ? 9.797 6.116 -28.860 1.00 96.00 169 ASP A N 1
ATOM 1198 C CA . ASP A 1 169 ? 10.519 7.198 -29.519 1.00 96.00 169 ASP A CA 1
ATOM 1199 C C . ASP A 1 169 ? 10.834 8.329 -28.521 1.00 96.00 169 ASP A C 1
ATOM 1201 O O . ASP A 1 169 ? 10.256 8.455 -27.438 1.00 96.00 169 ASP A O 1
ATOM 1205 N N . VAL A 1 170 ? 11.758 9.222 -28.895 1.00 90.56 170 VAL A N 1
ATOM 1206 C CA . VAL A 1 170 ? 12.116 10.368 -28.049 1.00 90.56 170 VAL A CA 1
ATOM 1207 C C . VAL A 1 170 ? 10.895 11.245 -27.738 1.00 90.56 170 VAL A C 1
ATOM 1209 O O . VAL A 1 170 ? 10.232 11.768 -28.634 1.00 90.56 170 VAL A O 1
ATOM 1212 N N . GLY A 1 171 ? 10.649 11.463 -26.445 1.00 89.81 171 GLY A N 1
ATOM 1213 C CA . GLY A 1 171 ? 9.520 12.253 -25.952 1.00 89.81 171 GLY A CA 1
ATOM 1214 C C . GLY A 1 171 ? 8.240 11.451 -25.708 1.00 89.81 171 GLY A C 1
ATOM 1215 O O . GLY A 1 171 ? 7.274 12.035 -25.214 1.00 89.81 171 GLY A O 1
ATOM 1216 N N . ASP A 1 172 ? 8.227 10.148 -26.000 1.00 94.75 172 ASP A N 1
ATOM 1217 C CA . ASP A 1 172 ? 7.133 9.280 -25.582 1.00 94.75 172 ASP A CA 1
ATOM 1218 C C . ASP A 1 172 ? 7.094 9.142 -24.056 1.00 94.75 172 ASP A C 1
ATOM 1220 O O . ASP A 1 172 ? 8.102 9.212 -23.352 1.00 94.75 172 ASP A O 1
ATOM 1224 N N . THR A 1 173 ? 5.890 8.960 -23.520 1.00 92.94 173 THR A N 1
ATOM 1225 C CA . THR A 1 173 ? 5.679 8.675 -22.101 1.00 92.94 173 THR A CA 1
ATOM 1226 C C . THR A 1 173 ? 4.636 7.586 -21.978 1.00 92.94 173 THR A C 1
ATOM 1228 O O . THR A 1 173 ? 3.523 7.701 -22.495 1.00 92.94 173 THR A O 1
ATOM 1231 N N . VAL A 1 174 ? 5.003 6.530 -21.267 1.00 95.69 174 VAL A N 1
ATOM 1232 C CA . VAL A 1 174 ? 4.145 5.386 -20.984 1.00 95.69 174 VAL A CA 1
ATOM 1233 C C . VAL A 1 174 ? 4.205 5.055 -19.503 1.00 95.69 174 VAL A C 1
ATOM 1235 O O . VAL A 1 174 ? 5.117 5.464 -18.790 1.00 95.69 174 VAL A O 1
ATOM 1238 N N . THR A 1 175 ? 3.208 4.318 -19.031 1.00 96.25 175 THR A N 1
ATOM 1239 C CA . THR A 1 175 ? 3.085 3.958 -17.622 1.00 96.25 175 THR A CA 1
ATOM 1240 C C . THR A 1 175 ? 2.864 2.465 -17.509 1.00 96.25 175 THR A C 1
ATOM 1242 O O . THR A 1 175 ? 1.963 1.915 -18.146 1.00 96.25 175 THR A O 1
ATOM 1245 N N . ASP A 1 176 ? 3.671 1.827 -16.671 1.00 97.75 176 ASP A N 1
ATOM 1246 C CA . ASP A 1 176 ? 3.344 0.528 -16.101 1.00 97.75 176 ASP A CA 1
ATOM 1247 C C . ASP A 1 176 ? 2.671 0.751 -14.744 1.00 97.75 176 ASP A C 1
ATOM 1249 O O . ASP A 1 176 ? 2.949 1.729 -14.049 1.00 97.75 176 ASP A O 1
ATOM 1253 N N . SER A 1 177 ? 1.749 -0.125 -14.365 1.00 98.00 177 SER A N 1
ATOM 1254 C CA . SER A 1 177 ? 1.060 -0.019 -13.079 1.00 98.00 177 SER A CA 1
ATOM 1255 C C . SER A 1 177 ? 1.079 -1.346 -12.359 1.00 98.00 177 SER A C 1
ATOM 1257 O O . SER A 1 177 ? 0.903 -2.400 -12.971 1.00 98.00 177 SER A O 1
ATOM 1259 N N . PHE A 1 178 ? 1.223 -1.269 -11.044 1.00 98.44 178 PHE A N 1
ATOM 1260 C CA . PHE A 1 178 ? 1.190 -2.399 -10.135 1.00 98.44 178 PHE A CA 1
ATOM 1261 C C . PHE A 1 178 ? 0.334 -2.022 -8.927 1.00 98.44 178 PHE A C 1
ATOM 1263 O O . PHE A 1 178 ? 0.235 -0.848 -8.579 1.00 98.44 178 PHE A O 1
ATOM 1270 N N . ASN A 1 179 ? -0.289 -3.016 -8.305 1.00 97.69 179 ASN A N 1
ATOM 1271 C CA . ASN A 1 179 ? -0.964 -2.866 -7.022 1.00 97.69 179 ASN A CA 1
ATOM 1272 C C . ASN A 1 179 ? -0.328 -3.815 -6.011 1.00 97.69 179 ASN A C 1
ATOM 1274 O O . ASN A 1 179 ? 0.140 -4.899 -6.371 1.00 97.69 179 ASN A O 1
ATOM 1278 N N . TYR A 1 180 ? -0.299 -3.397 -4.755 1.00 96.69 180 TYR A N 1
ATOM 1279 C CA . TYR A 1 180 ? 0.289 -4.142 -3.653 1.00 96.69 180 TYR A CA 1
ATOM 1280 C C . TYR A 1 180 ? -0.629 -4.088 -2.437 1.00 96.69 180 TYR A C 1
ATOM 1282 O O . TYR A 1 180 ? -1.556 -3.285 -2.381 1.00 96.69 180 TYR A O 1
ATOM 1290 N N . THR A 1 181 ? -0.383 -4.985 -1.488 1.00 95.75 181 THR A N 1
ATOM 1291 C CA . THR A 1 181 ? -1.104 -5.034 -0.215 1.00 95.75 181 THR A CA 1
ATOM 1292 C C . THR A 1 181 ? -0.102 -4.856 0.911 1.00 95.75 181 THR A C 1
ATOM 1294 O O . THR A 1 181 ? 0.893 -5.586 0.972 1.00 95.75 181 THR A O 1
ATOM 1297 N N . VAL A 1 182 ? -0.384 -3.902 1.792 1.00 95.75 182 VAL A N 1
ATOM 1298 C CA . VAL A 1 182 ? 0.368 -3.650 3.023 1.00 95.75 182 VAL A CA 1
ATOM 1299 C C . VAL A 1 182 ? -0.361 -4.309 4.193 1.00 95.75 182 VAL A C 1
ATOM 1301 O O . VAL A 1 182 ? -1.586 -4.396 4.194 1.00 95.75 182 VAL A O 1
ATOM 1304 N N . THR A 1 183 ? 0.393 -4.826 5.155 1.00 94.56 183 THR A N 1
ATOM 1305 C CA . THR A 1 183 ? -0.114 -5.387 6.411 1.00 94.56 183 THR A CA 1
ATOM 1306 C C . THR A 1 183 ? 0.727 -4.882 7.578 1.00 94.56 183 THR A C 1
ATOM 1308 O O . THR A 1 183 ? 1.939 -4.711 7.435 1.00 94.56 183 THR A O 1
ATOM 1311 N N . ASP A 1 184 ? 0.058 -4.664 8.701 1.00 93.25 184 ASP A N 1
ATOM 1312 C CA . ASP A 1 184 ? 0.577 -4.347 10.041 1.00 93.25 184 ASP A CA 1
ATOM 1313 C C . ASP A 1 184 ? 1.133 -5.582 10.791 1.00 93.25 184 ASP A C 1
ATOM 1315 O O . ASP A 1 184 ? 1.999 -5.465 11.652 1.00 93.25 184 ASP A O 1
ATOM 1319 N N . GLY A 1 185 ? 0.704 -6.790 10.410 1.00 87.06 185 GLY A N 1
ATOM 1320 C CA . GLY A 1 185 ? 1.157 -8.057 10.984 1.00 87.06 185 GLY A CA 1
ATOM 1321 C C . GLY A 1 185 ? 0.278 -8.630 12.103 1.00 87.06 185 GLY A C 1
ATOM 1322 O O . GLY A 1 185 ? 0.723 -9.592 12.744 1.00 87.06 185 GLY A O 1
ATOM 1323 N N . ALA A 1 186 ? -0.928 -8.094 12.320 1.00 82.69 186 ALA A N 1
ATOM 1324 C CA . ALA A 1 186 ? -1.882 -8.569 13.331 1.00 82.69 186 ALA A CA 1
ATOM 1325 C C . ALA A 1 186 ? -2.744 -9.780 12.912 1.00 82.69 186 ALA A C 1
ATOM 1327 O O . ALA A 1 186 ? -3.000 -10.001 11.703 1.00 82.69 186 ALA A O 1
#

Foldseek 3Di:
DKDWDADPVRDIDTDDDCVRQLLAAAPGKDKDKDKDWDDPPPDIDIDIDIDIRHHYWDWKDWFDKDADAAAQDKAWADQQFADDDPPPLDRPDHNDIRHFRQQGPSRHHTDTSNRFQKWWDWKAWDADPPDHHTDHAQDWDDWDQWTWHAHGSRTIMTHRHDVNSVPDDPPDDDDTDMDTDMGSPD

Sequence (186 aa):
MVHLTIGADGSYTYAATQDAADPLDVGESATDVFVYTLSDGTATTTATLTITILGANDAPVAANDYGAINEDATLTVADGDNQYFTANQRYDDTGEHSGDVINTTYTGTDTDVDGDTLTVSAVRTGSTEGSGTAGTVGSALTGTYGQLTLNSNGSYTYVANQAAADALDVGDTVTDSFNYTVTDGA

pLDDT: mean 90.71, std 8.85, range [51.03, 98.81]

Radius of gyration: 25.66 Å; chains: 1; bounding box: 61×35×76 Å